Protein AF-A0ABD5LDI1-F1 (afdb_monomer_lite)

Foldseek 3Di:
DDPVVVVVVCLVPDPCVVVVVVVVVVVVVVVVVVVVVVVVVVVVVVVVVVVVVVVVVVVVVVVVVVVVVVVVVVVVVVVVVVVVVVVVVVVVVVVVVVVVVVVVVVVVVVVVVVVVVVVVVVLVVLVVVLVVLLVVLVVVLVVLVVVLVVLVVVLVVLVVLLVVLVVVVVVPPDPDDDDSVVVNVVSVVVNVVSVVVSVVSVVVSVVSVVVNVVSVVVSVD

pLDDT: mean 88.39, std 13.86, range [44.62, 98.38]

Radius of gyration: 74.44 Å; chains: 1; bounding box: 139×37×189 Å

Organism: Providencia stuartii (NCBI:txid588)

Secondary structure (DSSP, 8-state):
--HHHHHHHHHHS-TTHHHHHHHHHHHHHHHHHHHHHHHHHHHHHHHHHHHHHHHHHHHHHHHHHHHHHHHHHHHHHHHHHHHHHHHHHHHHHHHHHHHHHHHHHHHHHHHHHHHHHHHHHHHHHHHHHHHHHHHHHHHHHHHHHHHHHHHHHHHHHHHHHHHHHHHHHHHT-TT--SSHHHHHHHHHHHHHHHHHHHHHHHHHHHHHHHHHHHHHHHTT-

Structure (mmCIF, N/CA/C/O backbone):
data_AF-A0ABD5LDI1-F1
#
_entry.id   AF-A0ABD5LDI1-F1
#
loop_
_atom_site.group_PDB
_atom_site.id
_atom_site.type_symbol
_atom_site.label_atom_id
_atom_site.label_alt_id
_atom_site.label_comp_id
_atom_site.label_asym_id
_atom_site.label_entity_id
_atom_site.label_seq_id
_atom_site.pdbx_PDB_ins_code
_atom_site.Cartn_x
_atom_site.Cartn_y
_atom_site.Cartn_z
_atom_site.occupancy
_atom_site.B_iso_or_equiv
_atom_site.auth_seq_id
_atom_site.auth_comp_id
_atom_site.auth_asym_id
_atom_site.auth_atom_id
_atom_site.pdbx_PDB_model_num
ATOM 1 N N . MET A 1 1 ? 70.208 -17.624 -120.161 1.00 52.50 1 MET A N 1
ATOM 2 C CA . MET A 1 1 ? 70.644 -16.401 -119.460 1.00 52.50 1 MET A CA 1
ATOM 3 C C . MET A 1 1 ? 69.396 -15.770 -118.873 1.00 52.50 1 MET A C 1
ATOM 5 O O . MET A 1 1 ? 68.484 -15.465 -119.636 1.00 52.50 1 MET A O 1
ATOM 9 N N . SER A 1 2 ? 69.274 -15.737 -117.545 1.00 59.91 2 SER A N 1
ATOM 10 C CA . SER A 1 2 ? 68.051 -15.254 -116.882 1.00 59.91 2 SER A CA 1
ATOM 11 C C . SER A 1 2 ? 67.839 -13.760 -117.165 1.00 59.91 2 SER A C 1
ATOM 13 O O . SER A 1 2 ? 68.798 -13.038 -117.438 1.00 59.91 2 SER A O 1
ATOM 15 N N . PHE A 1 3 ? 66.596 -13.270 -117.101 1.00 58.59 3 PHE A N 1
ATOM 16 C CA . PHE A 1 3 ? 66.296 -11.840 -117.287 1.00 58.59 3 PHE A CA 1
ATOM 17 C C . PHE A 1 3 ? 67.152 -10.951 -116.365 1.00 58.59 3 PHE A C 1
ATOM 19 O O . PHE A 1 3 ? 67.592 -9.875 -116.767 1.00 58.59 3 PHE A O 1
ATOM 26 N N . LEU A 1 4 ? 67.479 -11.448 -115.167 1.00 60.66 4 LEU A N 1
ATOM 27 C CA . LEU A 1 4 ? 68.374 -10.789 -114.217 1.00 60.66 4 LEU A CA 1
ATOM 28 C C . LEU A 1 4 ? 69.833 -10.760 -114.694 1.00 60.66 4 LEU A C 1
ATOM 30 O O . LEU A 1 4 ? 70.457 -9.711 -114.602 1.00 60.66 4 LEU A O 1
ATOM 34 N N . GLU A 1 5 ? 70.362 -11.842 -115.272 1.00 59.56 5 GLU A N 1
ATOM 35 C CA . GLU A 1 5 ? 71.725 -11.872 -115.840 1.00 59.56 5 GLU A CA 1
ATOM 36 C C . GLU A 1 5 ? 71.870 -10.982 -117.083 1.00 59.56 5 GLU A C 1
ATOM 38 O O . GLU A 1 5 ? 72.878 -10.296 -117.243 1.00 59.56 5 GLU A O 1
ATOM 43 N N . SER A 1 6 ? 70.854 -10.965 -117.953 1.00 60.56 6 SER A N 1
ATOM 44 C CA . SER A 1 6 ? 70.790 -10.077 -119.124 1.00 60.56 6 SER A CA 1
ATOM 45 C C . SER A 1 6 ? 70.769 -8.605 -118.706 1.00 60.56 6 SER A C 1
ATOM 47 O O . SER A 1 6 ? 71.489 -7.778 -119.264 1.00 60.56 6 SER A O 1
ATOM 49 N N . SER A 1 7 ? 69.961 -8.286 -117.693 1.00 59.94 7 SER A N 1
ATOM 50 C CA . SER A 1 7 ? 69.854 -6.933 -117.145 1.00 59.94 7 SER A CA 1
ATOM 51 C C . SER A 1 7 ? 71.146 -6.507 -116.445 1.00 59.94 7 SER A C 1
ATOM 53 O O . SER A 1 7 ? 71.598 -5.383 -116.639 1.00 59.94 7 SER A O 1
ATOM 55 N N . PHE A 1 8 ? 71.797 -7.414 -115.707 1.00 62.69 8 PHE A N 1
ATOM 56 C CA . PHE A 1 8 ? 73.097 -7.151 -115.083 1.00 62.69 8 PHE A CA 1
ATOM 57 C C . PHE A 1 8 ? 74.175 -6.846 -116.124 1.00 62.69 8 PHE A C 1
ATOM 59 O O . PHE A 1 8 ? 74.892 -5.861 -115.971 1.00 62.69 8 PHE A O 1
ATOM 66 N N . LYS A 1 9 ? 74.239 -7.631 -117.211 1.00 61.56 9 LYS A N 1
ATOM 67 C CA . LYS A 1 9 ? 75.223 -7.441 -118.287 1.00 61.56 9 LYS A CA 1
ATOM 68 C C . LYS A 1 9 ? 75.016 -6.122 -119.046 1.00 61.56 9 LYS A C 1
ATOM 70 O O . LYS A 1 9 ? 75.981 -5.412 -119.316 1.00 61.56 9 LYS A O 1
ATOM 75 N N . TYR A 1 10 ? 73.759 -5.754 -119.317 1.00 61.81 10 TYR A N 1
ATOM 76 C CA . TYR A 1 10 ? 73.392 -4.464 -119.921 1.00 61.81 10 TYR A CA 1
ATOM 77 C C . TYR A 1 10 ? 73.780 -3.265 -119.040 1.00 61.81 10 TYR A C 1
ATOM 79 O O . TYR A 1 10 ? 74.213 -2.231 -119.544 1.00 61.81 10 TYR A O 1
ATOM 87 N N . ILE A 1 11 ? 73.665 -3.404 -117.717 1.00 60.31 11 ILE A N 1
ATOM 88 C CA . ILE A 1 11 ? 74.045 -2.357 -116.761 1.00 60.31 11 ILE A CA 1
ATOM 89 C C . ILE A 1 11 ? 75.573 -2.252 -116.636 1.00 60.31 11 ILE A C 1
ATOM 91 O O . ILE A 1 11 ? 76.085 -1.135 -116.565 1.00 60.31 11 ILE A O 1
ATOM 95 N N . THR A 1 12 ? 76.308 -3.372 -116.668 1.00 59.88 12 THR A N 1
ATOM 96 C CA . THR A 1 12 ? 77.779 -3.378 -116.562 1.00 59.88 12 THR A CA 1
ATOM 97 C C . THR A 1 12 ? 78.506 -2.866 -117.806 1.00 59.88 12 THR A C 1
ATOM 99 O O . THR A 1 12 ? 79.522 -2.191 -117.660 1.00 59.88 12 THR A O 1
ATOM 102 N N . ASP A 1 13 ? 77.975 -3.121 -119.007 1.00 60.81 13 ASP A N 1
ATOM 103 C CA . ASP A 1 13 ? 78.559 -2.649 -120.279 1.00 60.81 13 ASP A CA 1
ATOM 104 C C . ASP A 1 13 ? 78.081 -1.233 -120.673 1.00 60.81 13 ASP A C 1
ATOM 106 O O . ASP A 1 13 ? 78.554 -0.636 -121.645 1.00 60.81 13 ASP A O 1
ATOM 110 N N . SER A 1 14 ? 77.142 -0.658 -119.915 1.00 59.75 14 SER A N 1
ATOM 111 C CA . SER A 1 14 ? 76.621 0.688 -120.150 1.00 59.75 14 SER A CA 1
ATOM 112 C C . SER A 1 14 ? 77.637 1.757 -119.742 1.00 59.75 14 SER A C 1
ATOM 114 O O . SER A 1 14 ? 78.033 1.860 -118.579 1.00 59.75 14 SER A O 1
ATOM 116 N N . LYS A 1 15 ? 77.974 2.666 -120.671 1.00 61.94 15 LYS A N 1
ATOM 117 C CA . LYS A 1 15 ? 78.782 3.877 -120.393 1.00 61.94 15 LYS A CA 1
ATOM 118 C C . LYS A 1 15 ? 78.191 4.770 -119.284 1.00 61.94 15 LYS A C 1
ATOM 120 O O . LYS A 1 15 ? 78.887 5.644 -118.775 1.00 61.94 15 LYS A O 1
ATOM 125 N N . ASN A 1 16 ? 76.940 4.524 -118.884 1.00 61.81 16 ASN A N 1
ATOM 126 C CA . ASN A 1 16 ? 76.202 5.279 -117.876 1.00 61.81 16 ASN A CA 1
ATOM 127 C C . ASN A 1 16 ? 76.034 4.525 -116.541 1.00 61.81 16 ASN A C 1
ATOM 129 O O . ASN A 1 16 ? 75.216 4.942 -115.721 1.00 61.81 16 ASN A O 1
ATOM 133 N N . ILE A 1 17 ? 76.800 3.454 -116.279 1.00 67.88 17 ILE A N 1
ATOM 134 C CA . ILE A 1 17 ? 76.699 2.652 -115.041 1.00 67.88 17 ILE A CA 1
ATOM 135 C C . ILE A 1 17 ? 76.763 3.499 -113.758 1.00 67.88 17 ILE A C 1
ATOM 137 O O . ILE A 1 17 ? 75.997 3.275 -112.824 1.00 67.88 17 ILE A O 1
ATOM 141 N N . LYS A 1 18 ? 77.605 4.544 -113.738 1.00 64.31 18 LYS A N 1
ATOM 142 C CA . LYS A 1 18 ? 77.693 5.495 -112.617 1.00 64.31 18 LYS A CA 1
ATOM 143 C C . LYS A 1 18 ? 76.367 6.219 -112.377 1.00 64.31 18 LYS A C 1
ATOM 145 O O . LYS A 1 18 ? 75.955 6.367 -111.234 1.00 64.31 18 LYS A O 1
ATOM 150 N N . LEU A 1 19 ? 75.693 6.640 -113.447 1.00 65.38 19 LEU A N 1
ATOM 151 C CA . LEU A 1 19 ? 74.413 7.343 -113.379 1.00 65.38 19 LEU A CA 1
ATOM 152 C C . LEU A 1 19 ? 73.303 6.416 -112.859 1.00 65.38 19 LEU A C 1
ATOM 154 O O . LEU A 1 19 ? 72.515 6.819 -112.011 1.00 65.38 19 LEU A O 1
ATOM 158 N N . ILE A 1 20 ? 73.283 5.160 -113.316 1.00 68.62 20 ILE A N 1
ATOM 159 C CA . ILE A 1 20 ? 72.296 4.150 -112.898 1.00 68.62 20 ILE A CA 1
ATOM 160 C C . ILE A 1 20 ? 72.437 3.836 -111.400 1.00 68.62 20 ILE A C 1
ATOM 162 O O . ILE A 1 20 ? 71.439 3.812 -110.682 1.00 68.62 20 ILE A O 1
ATOM 166 N N . VAL A 1 21 ? 73.668 3.658 -110.909 1.00 68.94 21 VAL A N 1
ATOM 167 C CA . VAL A 1 21 ? 73.940 3.416 -109.481 1.00 68.94 21 VAL A CA 1
ATOM 168 C C . VAL A 1 21 ? 73.534 4.619 -108.622 1.00 68.94 21 VAL A C 1
ATOM 170 O O . VAL A 1 21 ? 72.909 4.437 -107.580 1.00 68.94 21 VAL A O 1
ATOM 173 N N . ILE A 1 22 ? 73.821 5.847 -109.068 1.00 68.06 22 ILE A N 1
ATOM 174 C CA . ILE A 1 22 ? 73.415 7.073 -108.362 1.00 68.06 22 ILE A CA 1
ATOM 175 C C . ILE A 1 22 ? 71.886 7.170 -108.259 1.00 68.06 22 ILE A C 1
ATOM 177 O O . ILE A 1 22 ? 71.370 7.455 -107.181 1.00 68.06 22 ILE A O 1
ATOM 181 N N . VAL A 1 23 ? 71.152 6.884 -109.341 1.00 68.88 23 VAL A N 1
ATOM 182 C CA . VAL A 1 23 ? 69.678 6.899 -109.345 1.00 68.88 23 VAL A CA 1
ATOM 183 C C . VAL A 1 23 ? 69.101 5.818 -108.429 1.00 68.88 23 VAL A C 1
ATOM 185 O O . VAL A 1 23 ? 68.171 6.100 -107.677 1.00 68.88 23 VAL A O 1
ATOM 188 N N . ALA A 1 24 ? 69.670 4.608 -108.428 1.00 68.12 24 ALA A N 1
ATOM 189 C CA . ALA A 1 24 ? 69.233 3.535 -107.537 1.00 68.12 24 ALA A CA 1
ATOM 190 C C . ALA A 1 24 ? 69.442 3.904 -106.057 1.00 68.12 24 ALA A C 1
ATOM 192 O O . ALA A 1 24 ? 68.516 3.776 -105.258 1.00 68.12 24 ALA A O 1
ATOM 193 N N . ILE A 1 25 ? 70.611 4.449 -105.699 1.00 66.44 25 ILE A N 1
ATOM 194 C CA . ILE A 1 25 ? 70.895 4.927 -104.336 1.00 66.44 25 ILE A CA 1
ATOM 195 C C . ILE A 1 25 ? 69.930 6.053 -103.947 1.00 66.44 25 ILE A C 1
ATOM 197 O O . ILE A 1 25 ? 69.333 5.987 -102.876 1.00 66.44 25 ILE A O 1
ATOM 201 N N . LEU A 1 26 ? 69.717 7.045 -104.819 1.00 65.81 26 LEU A N 1
ATOM 202 C CA . LEU A 1 26 ? 68.765 8.137 -104.580 1.00 65.81 26 LEU A CA 1
ATOM 203 C C . LEU A 1 26 ? 67.330 7.623 -104.392 1.00 65.81 26 LEU A C 1
ATOM 205 O O . LEU A 1 26 ? 66.631 8.103 -103.503 1.00 65.81 26 LEU A O 1
ATOM 209 N N . SER A 1 27 ? 66.902 6.622 -105.170 1.00 64.19 27 SER A N 1
ATOM 210 C CA . SER A 1 27 ? 65.573 6.014 -105.021 1.00 64.19 27 SER A CA 1
ATOM 211 C C . SER A 1 27 ? 65.423 5.224 -103.717 1.00 64.19 27 SER A C 1
ATOM 213 O O . SER A 1 27 ? 64.410 5.370 -103.037 1.00 64.19 27 SER A O 1
ATOM 215 N N . CYS A 1 28 ? 66.443 4.458 -103.314 1.00 62.34 28 CYS A N 1
ATOM 216 C CA . CYS A 1 28 ? 66.432 3.703 -102.062 1.00 62.34 28 CYS A CA 1
ATOM 217 C C . CYS A 1 28 ? 66.423 4.644 -100.852 1.00 62.34 28 CYS A C 1
ATOM 219 O O . CYS A 1 28 ? 65.602 4.479 -99.952 1.00 62.34 28 CYS A O 1
ATOM 221 N N . VAL A 1 29 ? 67.275 5.673 -100.863 1.00 66.19 29 VAL A N 1
ATOM 222 C CA . VAL A 1 29 ? 67.333 6.695 -99.809 1.00 66.19 29 VAL A CA 1
ATOM 223 C C . VAL A 1 29 ? 66.011 7.466 -99.733 1.00 66.19 29 VAL A C 1
ATOM 225 O O . VAL A 1 29 ? 65.461 7.620 -98.646 1.00 66.19 29 VAL A O 1
ATOM 228 N N . GLY A 1 30 ? 65.440 7.869 -100.874 1.00 63.94 30 GLY A N 1
ATOM 229 C CA . GLY A 1 30 ? 64.131 8.526 -100.928 1.00 63.94 30 GLY A CA 1
ATOM 230 C C . GLY A 1 30 ? 62.992 7.657 -100.382 1.00 63.94 30 GLY A C 1
ATOM 231 O O . GLY A 1 30 ? 62.157 8.145 -99.625 1.00 63.94 30 GLY A O 1
ATOM 232 N N . SER A 1 31 ? 62.985 6.357 -100.699 1.00 66.12 31 SER A N 1
ATOM 233 C CA . SER A 1 31 ? 61.986 5.418 -100.167 1.00 66.12 31 SER A CA 1
ATOM 234 C C . SER A 1 31 ? 62.139 5.160 -98.664 1.00 66.12 31 SER A C 1
ATOM 236 O O . SER A 1 31 ? 61.135 5.061 -97.964 1.00 66.12 31 SER A O 1
ATOM 238 N N . TYR A 1 32 ? 63.372 5.125 -98.147 1.00 66.50 32 TYR A N 1
ATOM 239 C CA . TYR A 1 32 ? 63.652 4.963 -96.719 1.00 66.50 32 TYR A CA 1
ATOM 240 C C . TYR A 1 32 ? 63.133 6.158 -95.909 1.00 66.50 32 TYR A C 1
ATOM 242 O O . TYR A 1 32 ? 62.406 5.972 -94.937 1.00 66.50 32 TYR A O 1
ATOM 250 N N . PHE A 1 33 ? 63.405 7.387 -96.366 1.00 69.50 33 PHE A N 1
ATOM 251 C CA . PHE A 1 33 ? 62.870 8.597 -95.733 1.00 69.50 33 PHE A CA 1
ATOM 252 C C . PHE A 1 33 ? 61.337 8.648 -95.753 1.00 69.50 33 PHE A C 1
ATOM 254 O O . PHE A 1 33 ? 60.729 9.028 -94.755 1.00 69.50 33 PHE A O 1
ATOM 261 N N . ALA A 1 34 ? 60.705 8.226 -96.853 1.00 71.19 34 ALA A N 1
ATOM 262 C CA . ALA A 1 34 ? 59.247 8.186 -96.951 1.00 71.19 34 ALA A CA 1
ATOM 263 C C . ALA A 1 34 ? 58.613 7.158 -95.992 1.00 71.19 34 ALA A C 1
ATOM 265 O O . ALA A 1 34 ? 57.569 7.433 -95.399 1.00 71.19 34 ALA A O 1
ATOM 266 N N . ILE A 1 35 ? 59.241 5.988 -95.817 1.00 76.88 35 ILE A N 1
ATOM 267 C CA . ILE A 1 35 ? 58.775 4.949 -94.884 1.00 76.88 35 ILE A CA 1
ATOM 268 C C . ILE A 1 35 ? 58.959 5.403 -93.429 1.00 76.88 35 ILE A C 1
ATOM 270 O O . ILE A 1 35 ? 58.024 5.277 -92.638 1.00 76.88 35 ILE A O 1
ATOM 274 N N . ASP A 1 36 ? 60.109 5.984 -93.079 1.00 77.50 36 ASP A N 1
ATOM 275 C CA . ASP A 1 36 ? 60.362 6.513 -91.732 1.00 77.50 36 ASP A CA 1
ATOM 276 C C . ASP A 1 36 ? 59.389 7.645 -91.374 1.00 77.50 36 ASP A C 1
ATOM 278 O O . ASP A 1 36 ? 58.841 7.663 -90.270 1.00 77.50 36 ASP A O 1
ATOM 282 N N . GLU A 1 37 ? 59.101 8.558 -92.307 1.00 82.25 37 GLU A N 1
ATOM 283 C CA . GLU A 1 37 ? 58.125 9.630 -92.090 1.00 82.25 37 GLU A CA 1
ATOM 284 C C . GLU A 1 37 ? 56.711 9.077 -91.840 1.00 82.25 37 GLU A C 1
ATOM 286 O O . GLU A 1 37 ? 55.992 9.576 -90.968 1.00 82.25 37 GLU A O 1
ATOM 291 N N . LEU A 1 38 ? 56.315 8.023 -92.559 1.00 83.75 38 LEU A N 1
ATOM 292 C CA . LEU A 1 38 ? 55.015 7.373 -92.384 1.00 83.75 38 LEU A CA 1
ATOM 293 C C . LEU A 1 38 ? 54.917 6.664 -91.023 1.00 83.75 38 LEU A C 1
ATOM 295 O O . LEU A 1 38 ? 53.928 6.847 -90.312 1.00 83.75 38 LEU A O 1
ATOM 299 N N . ILE A 1 39 ? 55.967 5.944 -90.613 1.00 85.94 39 ILE A N 1
ATOM 300 C CA . ILE A 1 39 ? 56.046 5.286 -89.298 1.00 85.94 39 ILE A CA 1
ATOM 301 C C . ILE A 1 39 ? 56.031 6.319 -88.162 1.00 85.94 39 ILE A C 1
ATOM 303 O O . ILE A 1 39 ? 55.376 6.108 -87.138 1.00 85.94 39 ILE A O 1
ATOM 307 N N . ILE A 1 40 ? 56.741 7.441 -88.314 1.00 86.75 40 ILE A N 1
ATOM 308 C CA . ILE A 1 40 ? 56.745 8.524 -87.321 1.00 86.75 40 ILE A CA 1
ATOM 309 C C . ILE A 1 40 ? 55.344 9.132 -87.198 1.00 86.75 40 ILE A C 1
ATOM 311 O O . ILE A 1 40 ? 54.860 9.283 -86.076 1.00 86.75 40 ILE A O 1
ATOM 315 N N . LYS A 1 41 ? 54.663 9.425 -88.314 1.00 89.31 41 LYS A N 1
ATOM 316 C CA . LYS A 1 41 ? 53.285 9.951 -88.300 1.00 89.31 41 LYS A CA 1
ATOM 317 C C . LYS A 1 41 ? 52.309 8.994 -87.623 1.00 89.31 41 LYS A C 1
ATOM 319 O O . LYS A 1 41 ? 51.525 9.435 -86.786 1.00 89.31 41 LYS A O 1
ATOM 324 N N . GLU A 1 42 ? 52.386 7.699 -87.923 1.00 90.62 42 GLU A N 1
ATOM 325 C CA . GLU A 1 42 ? 51.541 6.686 -87.282 1.00 90.62 42 GLU A CA 1
ATOM 326 C C . GLU A 1 42 ? 51.779 6.631 -85.765 1.00 90.62 42 GLU A C 1
ATOM 328 O O . GLU A 1 42 ? 50.833 6.665 -84.976 1.00 90.62 42 GLU A O 1
ATOM 333 N N . LYS A 1 43 ? 53.047 6.619 -85.331 1.00 91.00 43 LYS A N 1
ATOM 334 C CA . LYS A 1 43 ? 53.394 6.624 -83.902 1.00 91.00 43 LYS A CA 1
ATOM 335 C C . LYS A 1 43 ? 52.922 7.890 -83.193 1.00 91.00 43 LYS A C 1
ATOM 337 O O . LYS A 1 43 ? 52.417 7.789 -82.079 1.00 91.00 43 LYS A O 1
ATOM 342 N N . VAL A 1 44 ? 53.062 9.059 -83.820 1.00 93.56 44 VAL A N 1
ATOM 343 C CA . VAL A 1 44 ? 52.567 10.334 -83.275 1.00 93.56 44 VAL A CA 1
ATOM 344 C C . VAL A 1 44 ? 51.044 10.303 -83.138 1.00 93.56 44 VAL A C 1
ATOM 346 O O . VAL A 1 44 ? 50.544 10.600 -82.056 1.00 93.56 44 VAL A O 1
ATOM 349 N N . SER A 1 45 ? 50.324 9.855 -84.172 1.00 92.44 45 SER A N 1
ATOM 350 C CA . SER A 1 45 ? 48.861 9.702 -84.130 1.00 92.44 45 SER A CA 1
ATOM 351 C C . SER A 1 45 ? 48.427 8.780 -82.990 1.00 92.44 45 SER A C 1
ATOM 353 O O . SER A 1 45 ? 47.519 9.101 -82.228 1.00 92.44 45 SER A O 1
ATOM 355 N N . ARG A 1 46 ? 49.118 7.649 -82.812 1.00 93.62 46 ARG A N 1
ATOM 356 C CA . ARG A 1 46 ? 48.814 6.696 -81.739 1.00 93.62 46 ARG A CA 1
ATOM 357 C C . ARG A 1 46 ? 49.118 7.250 -80.347 1.00 93.62 46 ARG A C 1
ATOM 359 O O . ARG A 1 46 ? 48.392 6.956 -79.402 1.00 93.62 46 ARG A O 1
ATOM 366 N N . ILE A 1 47 ? 50.181 8.042 -80.197 1.00 94.56 47 ILE A N 1
ATOM 367 C CA . ILE A 1 47 ? 50.480 8.747 -78.942 1.00 94.56 47 ILE A CA 1
ATOM 368 C C . ILE A 1 47 ? 49.370 9.751 -78.623 1.00 94.56 47 ILE A C 1
ATOM 370 O O . ILE A 1 47 ? 48.958 9.849 -77.468 1.00 94.56 47 ILE A O 1
ATOM 374 N N . GLU A 1 48 ? 48.874 10.475 -79.624 1.00 94.06 48 GLU A N 1
ATOM 375 C CA . GLU A 1 48 ? 47.795 11.447 -79.452 1.00 94.06 48 GLU A CA 1
ATOM 376 C C . GLU A 1 48 ? 46.481 10.775 -79.029 1.00 94.06 48 GLU A C 1
ATOM 378 O O . GLU A 1 48 ? 45.860 11.209 -78.054 1.00 94.06 48 GLU A O 1
ATOM 383 N N . GLU A 1 49 ? 46.110 9.665 -79.675 1.00 94.75 49 GLU A N 1
ATOM 384 C CA . GLU A 1 49 ? 44.960 8.840 -79.281 1.00 94.75 49 GLU A CA 1
ATOM 385 C C . GLU A 1 49 ? 45.098 8.312 -77.848 1.00 94.75 49 GLU A C 1
ATOM 387 O O . GLU A 1 49 ? 44.209 8.525 -77.024 1.00 94.75 49 GLU A O 1
ATOM 392 N N . LEU A 1 50 ? 46.244 7.715 -77.497 1.00 95.19 50 LEU A N 1
ATOM 393 C CA . LEU A 1 50 ? 46.496 7.225 -76.137 1.00 95.19 50 LEU A CA 1
ATOM 394 C C . LEU A 1 50 ? 46.449 8.347 -75.093 1.00 95.19 50 LEU A C 1
ATOM 396 O O . LEU A 1 50 ? 45.997 8.135 -73.967 1.00 95.19 50 LEU A O 1
ATOM 400 N N . ASN A 1 51 ? 46.911 9.549 -75.441 1.00 95.88 51 ASN A N 1
ATOM 401 C CA . ASN A 1 51 ? 46.854 10.697 -74.543 1.00 95.88 51 ASN A CA 1
ATOM 402 C C . ASN A 1 51 ? 45.409 11.184 -74.354 1.00 95.88 51 ASN A C 1
ATOM 404 O O . ASN A 1 51 ? 45.013 11.541 -73.242 1.00 95.88 51 ASN A O 1
ATOM 408 N N . LYS A 1 52 ? 44.598 11.148 -75.417 1.00 95.88 52 LYS A N 1
ATOM 409 C CA . LYS A 1 52 ? 43.163 11.438 -75.350 1.00 95.88 52 LYS A CA 1
ATOM 410 C C . LYS A 1 52 ? 42.434 10.427 -74.463 1.00 95.88 52 LYS A C 1
ATOM 412 O O . LYS A 1 52 ? 41.693 10.849 -73.575 1.00 95.88 52 LYS A O 1
ATOM 417 N N . ASP A 1 53 ? 42.703 9.135 -74.631 1.00 96.19 53 ASP A N 1
ATOM 418 C CA . ASP A 1 53 ? 42.118 8.068 -73.811 1.00 96.19 53 ASP A CA 1
ATOM 419 C C . ASP A 1 53 ? 42.537 8.185 -72.345 1.00 96.19 53 ASP A C 1
ATOM 421 O O . ASP A 1 53 ? 41.698 8.115 -71.445 1.00 96.19 53 ASP A O 1
ATOM 425 N N . LYS A 1 54 ? 43.823 8.455 -72.086 1.00 96.25 54 LYS A N 1
ATOM 426 C CA . LYS A 1 54 ? 44.336 8.711 -70.735 1.00 96.25 54 LYS A CA 1
ATOM 427 C C . LYS A 1 54 ? 43.602 9.875 -70.072 1.00 96.25 54 LYS A C 1
ATOM 429 O O . LYS A 1 54 ? 43.195 9.762 -68.916 1.00 96.25 54 LYS A O 1
ATOM 434 N N . ASN A 1 55 ? 43.429 10.987 -70.784 1.00 96.31 55 ASN A N 1
ATOM 435 C CA . ASN A 1 55 ? 42.734 12.161 -70.259 1.00 96.31 55 ASN A CA 1
ATOM 436 C C . ASN A 1 55 ? 41.244 11.881 -70.030 1.00 96.31 55 ASN A C 1
ATOM 438 O O . ASN A 1 55 ? 40.688 12.308 -69.017 1.00 96.31 55 ASN A O 1
ATOM 442 N N . HIS A 1 56 ? 40.608 11.129 -70.931 1.00 95.94 56 HIS A N 1
ATOM 443 C CA . HIS A 1 56 ? 39.222 10.707 -70.774 1.00 95.94 56 HIS A CA 1
ATOM 444 C C . HIS A 1 56 ? 39.039 9.831 -69.529 1.00 95.94 56 HIS A C 1
ATOM 446 O O . HIS A 1 56 ? 38.190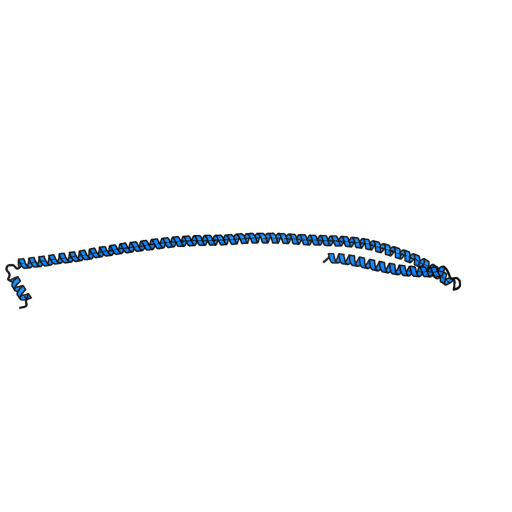 10.130 -68.689 1.00 95.94 56 HIS A O 1
ATOM 452 N N . LEU A 1 57 ? 39.887 8.813 -69.356 1.00 96.69 57 LEU A N 1
ATOM 453 C CA . LEU A 1 57 ? 39.838 7.914 -68.206 1.00 96.69 57 LEU A CA 1
ATOM 454 C C . LEU A 1 57 ? 40.135 8.651 -66.894 1.00 96.69 57 LEU A C 1
ATOM 456 O O . LEU A 1 57 ? 39.445 8.440 -65.901 1.00 96.69 57 LEU A O 1
ATOM 460 N N . ALA A 1 58 ? 41.107 9.568 -66.888 1.00 96.31 58 ALA A N 1
ATOM 461 C CA . ALA A 1 58 ? 41.390 10.411 -65.727 1.00 96.31 58 ALA A CA 1
ATOM 462 C C . ALA A 1 58 ? 40.184 11.289 -65.348 1.00 96.31 58 ALA A C 1
ATOM 464 O O . ALA A 1 58 ? 39.867 11.436 -64.166 1.00 96.31 58 ALA A O 1
ATOM 465 N N . SER A 1 59 ? 39.474 11.831 -66.342 1.00 96.75 59 SER A N 1
ATOM 466 C CA . SER A 1 59 ? 38.244 12.594 -66.115 1.00 96.75 59 SER A CA 1
ATOM 467 C C . SER A 1 59 ? 37.118 11.722 -65.558 1.00 96.75 59 SER A C 1
ATOM 469 O O . SER A 1 59 ? 36.424 12.153 -64.640 1.00 96.75 59 SER A O 1
ATOM 471 N N . GLN A 1 60 ? 36.937 10.505 -66.078 1.00 97.31 60 GLN A N 1
ATOM 472 C CA . GLN A 1 60 ? 35.937 9.559 -65.572 1.00 97.31 60 GLN A CA 1
ATOM 473 C C . GLN A 1 60 ? 36.240 9.125 -64.136 1.00 97.31 60 GLN A C 1
ATOM 475 O O . GLN A 1 60 ? 35.340 9.108 -63.301 1.00 97.31 60 GLN A O 1
ATOM 480 N N . LEU A 1 61 ? 37.506 8.830 -63.824 1.00 97.12 61 LEU A N 1
ATOM 481 C CA . LEU A 1 61 ? 37.933 8.500 -62.464 1.00 97.12 61 LEU A CA 1
ATOM 482 C C . LEU A 1 61 ? 37.637 9.644 -61.497 1.00 97.12 61 LEU A C 1
ATOM 484 O O . LEU A 1 61 ? 37.079 9.405 -60.429 1.00 97.12 61 LEU A O 1
ATOM 488 N N . LYS A 1 62 ? 37.942 10.884 -61.891 1.00 97.12 62 LYS A N 1
ATOM 489 C CA . LYS A 1 62 ? 37.640 12.066 -61.081 1.00 97.12 62 LYS A CA 1
ATOM 490 C C . LYS A 1 62 ? 36.134 12.252 -60.869 1.00 97.12 62 LYS A C 1
ATOM 492 O O . LYS A 1 62 ? 35.718 12.579 -59.76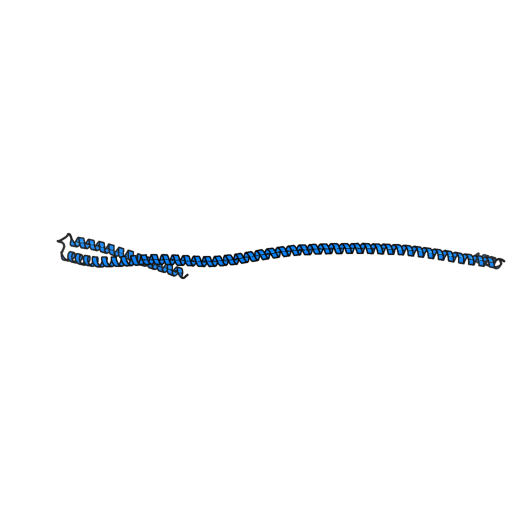2 1.00 97.12 62 LYS A O 1
ATOM 497 N N . ASP A 1 63 ? 35.315 12.039 -61.899 1.00 97.00 63 ASP A N 1
ATOM 498 C CA . ASP A 1 63 ? 33.853 12.118 -61.770 1.00 97.00 63 ASP A CA 1
ATOM 499 C C . ASP A 1 63 ? 33.312 11.056 -60.802 1.00 97.00 63 ASP A C 1
ATOM 501 O O . ASP A 1 63 ? 32.553 11.376 -59.887 1.00 97.00 63 ASP A O 1
ATOM 505 N N . ILE A 1 64 ? 33.768 9.807 -60.939 1.00 96.56 64 ILE A N 1
ATOM 506 C CA . ILE A 1 64 ? 33.377 8.705 -60.053 1.00 96.56 64 ILE A CA 1
ATOM 507 C C . ILE A 1 64 ? 33.812 8.982 -58.609 1.00 96.56 64 ILE A C 1
ATOM 509 O O . ILE A 1 64 ? 33.006 8.801 -57.699 1.00 96.56 64 ILE A O 1
ATOM 513 N N . GLN A 1 65 ? 35.041 9.460 -58.391 1.00 97.31 65 GLN A N 1
ATOM 514 C CA . GLN A 1 65 ? 35.538 9.833 -57.062 1.00 97.31 65 GLN A CA 1
ATOM 515 C C . GLN A 1 65 ? 34.667 10.917 -56.420 1.00 97.31 65 GLN A C 1
ATOM 517 O O . GLN A 1 65 ? 34.184 10.725 -55.308 1.00 97.31 65 GLN A O 1
ATOM 522 N N . ASN A 1 66 ? 34.375 11.997 -57.149 1.00 97.12 66 ASN A N 1
ATOM 523 C CA . ASN A 1 66 ? 33.524 13.080 -56.649 1.00 97.12 66 ASN A CA 1
ATOM 524 C C . ASN A 1 66 ? 32.097 12.605 -56.335 1.00 97.12 66 ASN A C 1
ATOM 526 O O . ASN A 1 66 ? 31.467 13.083 -55.392 1.00 97.12 66 ASN A O 1
ATOM 530 N N . ARG A 1 67 ? 31.544 11.698 -57.151 1.00 96.81 67 ARG A N 1
ATOM 531 C CA . ARG A 1 67 ? 30.211 11.124 -56.915 1.00 96.81 67 ARG A CA 1
ATOM 532 C C . ARG A 1 67 ? 30.196 10.239 -55.675 1.00 96.81 67 ARG A C 1
ATOM 534 O O . ARG A 1 67 ? 29.232 10.306 -54.919 1.00 96.81 67 ARG A O 1
ATOM 541 N N . LEU A 1 68 ? 31.247 9.447 -55.470 1.00 97.19 68 LEU A N 1
ATOM 542 C CA . LEU A 1 68 ? 31.380 8.586 -54.301 1.00 97.19 68 LEU A CA 1
ATOM 543 C C . LEU A 1 68 ? 31.542 9.408 -53.019 1.00 97.19 68 LEU A C 1
ATOM 545 O O . LEU A 1 68 ? 30.842 9.139 -52.053 1.00 97.19 68 LEU A O 1
ATOM 549 N N . GLU A 1 69 ? 32.389 10.438 -53.032 1.00 97.19 69 GLU A N 1
ATOM 550 C CA . GLU A 1 69 ? 32.591 11.345 -51.894 1.00 97.19 69 GLU A CA 1
ATOM 551 C C . GLU A 1 69 ? 31.278 12.033 -51.494 1.00 97.19 69 GLU A C 1
ATOM 553 O O . GLU A 1 69 ? 30.843 11.923 -50.353 1.00 97.19 69 GLU A O 1
ATOM 558 N N . LYS A 1 70 ? 30.542 12.594 -52.464 1.00 96.94 70 LYS A N 1
ATOM 559 C CA . LYS A 1 70 ? 29.211 13.175 -52.210 1.00 96.94 70 LYS A CA 1
ATOM 560 C C . LYS A 1 70 ? 28.204 12.168 -51.655 1.00 96.94 70 LYS A C 1
ATOM 562 O O . LYS A 1 70 ? 27.331 12.545 -50.874 1.00 96.94 70 LYS A O 1
ATOM 567 N N . GLN A 1 71 ? 28.265 10.914 -52.102 1.00 97.12 71 GLN A N 1
ATOM 568 C CA . GLN A 1 71 ? 27.377 9.868 -51.602 1.00 97.12 71 GLN A CA 1
ATOM 569 C C . GLN A 1 71 ? 27.730 9.488 -50.161 1.00 97.12 71 GLN A C 1
ATOM 571 O O . GLN A 1 71 ? 26.815 9.338 -49.357 1.00 97.12 71 GLN A O 1
ATOM 576 N N . ILE A 1 72 ? 29.021 9.383 -49.833 1.00 97.25 72 ILE A N 1
ATOM 577 C CA . ILE A 1 72 ? 29.503 9.134 -48.469 1.00 97.25 72 ILE A CA 1
ATOM 578 C C . ILE A 1 72 ? 29.052 10.269 -47.547 1.00 97.25 72 ILE A C 1
ATOM 580 O O . ILE A 1 72 ? 28.343 10.001 -46.584 1.00 97.25 72 ILE A O 1
ATOM 584 N N . ASP A 1 73 ? 29.321 11.526 -47.902 1.00 97.19 73 ASP A N 1
ATOM 585 C CA . ASP A 1 73 ? 28.931 12.687 -47.089 1.00 97.19 73 ASP A CA 1
ATOM 586 C C . ASP A 1 73 ? 27.412 12.752 -46.855 1.00 97.19 73 ASP A C 1
ATOM 588 O O . ASP A 1 73 ? 26.929 13.070 -45.764 1.00 97.19 73 ASP A O 1
ATOM 592 N N . SER A 1 74 ? 26.628 12.440 -47.893 1.00 96.94 74 SER A N 1
ATOM 593 C CA . SER A 1 74 ? 25.169 12.409 -47.795 1.00 96.94 74 SER A CA 1
ATOM 594 C C . SER A 1 74 ? 24.671 11.283 -46.887 1.00 96.94 74 SER A C 1
ATOM 596 O O . SER A 1 74 ? 23.681 11.473 -46.175 1.00 96.94 74 SER A O 1
ATOM 598 N N . GLU A 1 75 ? 25.294 10.107 -46.945 1.00 96.88 75 GLU A N 1
ATOM 599 C CA . GLU A 1 75 ? 24.937 8.959 -46.111 1.00 96.88 75 GLU A CA 1
ATOM 600 C C . GLU A 1 75 ? 25.351 9.172 -44.658 1.00 96.88 75 GLU A C 1
ATOM 602 O O . GLU A 1 75 ? 24.526 8.963 -43.767 1.00 96.88 75 GLU A O 1
ATOM 607 N N . ASP A 1 76 ? 26.555 9.683 -44.414 1.00 97.69 76 ASP A N 1
ATOM 608 C CA . ASP A 1 76 ? 27.044 10.013 -43.076 1.00 97.69 76 ASP A CA 1
ATOM 609 C C . ASP A 1 76 ? 26.152 11.074 -42.424 1.00 97.69 76 ASP A C 1
ATOM 611 O O . ASP A 1 76 ? 25.642 10.862 -41.322 1.00 97.69 76 ASP A O 1
ATOM 615 N N . SER A 1 77 ? 25.812 12.152 -43.143 1.00 96.94 77 SER A N 1
ATOM 616 C CA . SER A 1 77 ? 24.876 13.165 -42.634 1.00 96.94 77 SER A CA 1
ATOM 617 C C . SER A 1 77 ? 23.487 12.587 -42.328 1.00 96.94 77 SER A C 1
ATOM 619 O O . SER A 1 77 ? 22.828 12.985 -41.360 1.00 96.94 77 SER A O 1
ATOM 621 N N . ARG A 1 78 ? 23.007 11.641 -43.145 1.00 97.75 78 ARG A N 1
ATOM 622 C CA . ARG A 1 78 ? 21.723 10.966 -42.914 1.00 97.75 78 ARG A CA 1
ATOM 623 C C . ARG A 1 78 ? 21.783 10.064 -41.683 1.00 97.75 78 ARG A C 1
ATOM 625 O O . ARG A 1 78 ? 20.852 10.086 -40.875 1.00 97.75 78 ARG A O 1
ATOM 632 N N . LEU A 1 79 ? 22.855 9.291 -41.533 1.00 97.56 79 LEU A N 1
ATOM 633 C CA . LEU A 1 79 ? 23.081 8.414 -40.388 1.00 97.56 79 LEU A CA 1
ATOM 634 C C . LEU A 1 79 ? 23.203 9.218 -39.094 1.00 97.56 79 LEU A C 1
ATOM 636 O O . LEU A 1 79 ? 22.521 8.888 -38.127 1.00 97.56 79 LEU A O 1
ATOM 640 N N . GLU A 1 80 ? 23.967 10.309 -39.086 1.00 97.50 80 GLU A N 1
ATOM 641 C CA . GLU A 1 80 ? 24.094 11.201 -37.929 1.00 97.50 80 GLU A CA 1
ATOM 642 C C . GLU A 1 80 ? 22.739 11.755 -37.477 1.00 97.50 80 GLU A C 1
ATOM 644 O O . GLU A 1 80 ? 22.403 11.684 -36.291 1.00 97.50 80 GLU A O 1
ATOM 649 N N . LYS A 1 81 ? 21.915 12.240 -38.416 1.00 97.56 81 LYS A N 1
ATOM 650 C CA . LYS A 1 81 ? 20.557 12.725 -38.111 1.00 97.56 81 LYS A CA 1
ATOM 651 C C . LYS A 1 81 ? 19.677 11.621 -37.538 1.00 97.56 81 LYS A C 1
ATOM 653 O O . LYS A 1 81 ? 18.977 11.843 -36.552 1.00 97.56 81 LYS A O 1
ATOM 658 N N . ASN A 1 82 ? 19.721 10.427 -38.123 1.00 97.44 82 ASN A N 1
ATOM 659 C CA . ASN A 1 82 ? 18.934 9.294 -37.645 1.00 97.44 82 ASN A CA 1
ATOM 660 C C . ASN A 1 82 ? 19.366 8.861 -36.238 1.00 97.44 82 ASN A C 1
ATOM 662 O O . ASN A 1 82 ? 18.512 8.663 -35.375 1.00 97.44 82 ASN A O 1
ATOM 666 N N . VAL A 1 83 ? 20.672 8.775 -35.978 1.00 97.62 83 VAL A N 1
ATOM 667 C CA . VAL A 1 83 ? 21.219 8.452 -34.652 1.00 97.62 83 VAL A CA 1
ATOM 668 C C . VAL A 1 83 ? 20.817 9.511 -33.627 1.00 97.62 83 VAL A C 1
ATOM 670 O O . VAL A 1 83 ? 20.375 9.160 -32.532 1.00 97.62 83 VAL A O 1
ATOM 673 N N . ALA A 1 84 ? 20.911 10.796 -33.975 1.00 97.19 84 ALA A N 1
ATOM 674 C CA . ALA A 1 84 ? 20.495 11.889 -33.100 1.00 97.19 84 ALA A CA 1
ATOM 675 C C . ALA A 1 84 ? 18.996 11.816 -32.764 1.00 97.19 84 ALA A C 1
ATOM 677 O O . ALA A 1 84 ? 18.630 11.912 -31.592 1.00 97.19 84 ALA A O 1
ATOM 678 N N . ASN A 1 85 ? 18.143 11.570 -33.763 1.00 97.38 85 ASN A N 1
ATOM 679 C CA . ASN A 1 85 ? 16.698 11.427 -33.578 1.00 97.38 85 ASN A CA 1
ATOM 680 C C . ASN A 1 85 ? 16.354 10.236 -32.677 1.00 97.38 85 ASN A C 1
ATOM 682 O O . ASN A 1 85 ? 15.582 10.376 -31.730 1.00 97.38 85 ASN A O 1
ATOM 686 N N . VAL A 1 86 ? 16.960 9.072 -32.927 1.00 97.44 86 VAL A N 1
ATOM 687 C CA . VAL A 1 86 ? 16.752 7.872 -32.105 1.00 97.44 86 VAL A CA 1
ATOM 688 C C . VAL A 1 86 ? 17.201 8.124 -30.665 1.00 97.44 86 VAL A C 1
ATOM 690 O O . VAL A 1 86 ? 16.466 7.819 -29.727 1.00 97.44 86 VAL A O 1
ATOM 693 N N . LYS A 1 87 ? 18.369 8.744 -30.468 1.00 97.75 87 LYS A N 1
ATOM 694 C CA . LYS A 1 87 ? 18.871 9.096 -29.134 1.00 97.75 87 LYS A CA 1
ATOM 695 C C . LYS A 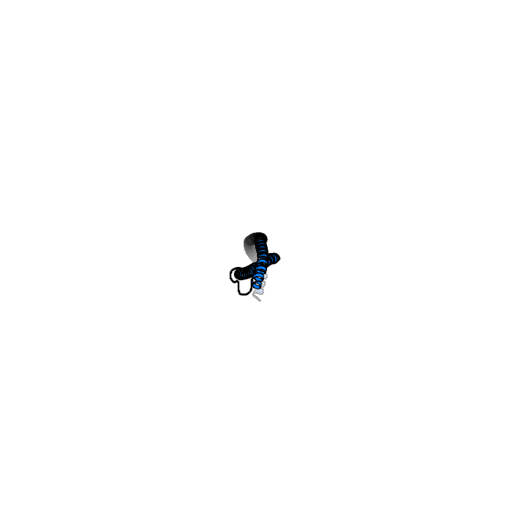1 87 ? 17.939 10.069 -28.406 1.00 97.75 87 LYS A C 1
ATOM 697 O O . LYS A 1 87 ? 17.711 9.897 -27.211 1.00 97.75 87 LYS A O 1
ATOM 702 N N . ALA A 1 88 ? 17.391 11.060 -29.109 1.00 97.56 88 ALA A N 1
ATOM 703 C CA . ALA A 1 88 ? 16.429 12.000 -28.541 1.00 97.56 88 ALA A CA 1
ATOM 704 C C . ALA A 1 88 ? 15.151 11.286 -28.072 1.00 97.56 88 ALA A C 1
ATOM 706 O O . ALA A 1 88 ? 14.752 11.469 -26.924 1.00 97.56 88 ALA A O 1
ATOM 707 N N . LEU A 1 89 ? 14.586 10.403 -28.905 1.00 97.69 89 LEU A N 1
ATOM 708 C CA . LEU A 1 89 ? 13.405 9.606 -28.556 1.00 97.69 89 LEU A CA 1
ATOM 709 C C . LEU A 1 89 ? 13.650 8.719 -27.329 1.00 97.69 89 LEU A C 1
ATOM 711 O O . LEU A 1 89 ? 12.845 8.703 -26.401 1.00 97.69 89 LEU A O 1
ATOM 715 N N . TYR A 1 90 ? 14.780 8.007 -27.283 1.00 97.62 90 TYR A N 1
ATOM 716 C CA . TYR A 1 90 ? 15.118 7.181 -26.120 1.00 97.62 90 TYR A CA 1
ATOM 717 C C . TYR A 1 90 ? 15.287 8.012 -24.848 1.00 97.62 90 TYR A C 1
ATOM 719 O O . TYR A 1 90 ? 14.784 7.624 -23.795 1.00 97.62 90 TYR A O 1
ATOM 727 N N . ASN A 1 91 ? 15.959 9.161 -24.932 1.00 97.88 91 ASN A N 1
ATOM 728 C CA . ASN A 1 91 ? 16.135 10.047 -23.784 1.00 97.88 91 ASN A CA 1
ATOM 729 C C . ASN A 1 91 ? 14.797 10.589 -23.266 1.00 97.88 91 ASN A C 1
ATOM 731 O O . ASN A 1 91 ? 14.607 10.676 -22.052 1.00 97.88 91 ASN A O 1
ATOM 735 N N . GLU A 1 92 ? 13.869 10.929 -24.162 1.00 98.00 92 GLU A N 1
ATOM 736 C CA . GLU A 1 92 ? 12.523 11.375 -23.797 1.00 98.00 92 GLU A CA 1
ATOM 737 C C . GLU A 1 92 ? 11.757 10.270 -23.061 1.00 98.00 92 GLU A C 1
ATOM 739 O O . GLU A 1 92 ? 11.257 10.499 -21.957 1.00 98.00 92 GLU A O 1
ATOM 744 N N . VAL A 1 93 ? 11.753 9.049 -23.606 1.00 98.19 93 VAL A N 1
ATOM 745 C CA . VAL A 1 93 ? 11.103 7.886 -22.980 1.00 98.19 93 VAL A CA 1
ATOM 746 C C . VAL A 1 93 ? 11.700 7.584 -21.605 1.00 98.19 93 VAL A C 1
ATOM 748 O O . VAL A 1 93 ? 10.959 7.386 -20.643 1.00 98.19 93 VAL A O 1
ATOM 751 N N . ILE A 1 94 ? 13.030 7.582 -21.479 1.00 98.12 94 ILE A N 1
ATOM 752 C CA . ILE A 1 94 ? 13.714 7.353 -20.196 1.00 98.12 94 ILE A CA 1
ATOM 753 C C . ILE A 1 94 ? 13.341 8.441 -19.184 1.00 98.12 94 ILE A C 1
ATOM 755 O O . ILE A 1 94 ? 13.069 8.141 -18.022 1.00 98.12 94 ILE A O 1
ATOM 759 N N . THR A 1 95 ? 13.300 9.701 -19.615 1.00 98.19 95 THR A N 1
ATOM 760 C CA . THR A 1 95 ? 12.942 10.827 -18.743 1.00 98.19 95 THR A CA 1
ATOM 761 C C . THR A 1 95 ? 11.496 10.721 -18.263 1.00 98.19 95 THR A C 1
ATOM 763 O O . THR A 1 95 ? 11.238 10.891 -17.069 1.00 98.19 95 THR A O 1
ATOM 766 N N . ASP A 1 96 ? 10.555 10.389 -19.152 1.00 98.25 96 ASP A N 1
ATOM 767 C CA . ASP A 1 96 ? 9.149 10.214 -18.780 1.00 98.25 96 ASP A CA 1
ATOM 768 C C . ASP A 1 96 ? 8.946 9.018 -17.839 1.00 98.25 96 ASP A C 1
ATOM 770 O O . ASP A 1 96 ? 8.245 9.141 -16.831 1.00 98.25 96 ASP A O 1
ATOM 774 N N . LEU A 1 97 ? 9.609 7.887 -18.104 1.00 98.12 97 LEU A N 1
ATOM 775 C CA . LEU A 1 97 ? 9.562 6.714 -17.228 1.00 98.12 97 LEU A CA 1
ATOM 776 C C . LEU A 1 97 ? 10.135 7.013 -15.842 1.00 98.12 97 LEU A C 1
ATOM 778 O O . LEU A 1 97 ? 9.503 6.677 -14.842 1.00 98.12 97 LEU A O 1
ATOM 782 N N . ASN A 1 98 ? 11.279 7.693 -15.762 1.00 98.25 98 ASN A N 1
ATOM 783 C CA . ASN A 1 98 ? 11.866 8.093 -14.484 1.00 98.25 98 ASN A CA 1
ATOM 784 C C . ASN A 1 98 ? 10.942 9.040 -13.710 1.00 98.25 98 ASN A C 1
ATOM 786 O O . ASN A 1 98 ? 10.751 8.874 -12.504 1.00 98.25 98 ASN A O 1
ATOM 790 N N . ARG A 1 99 ? 10.317 10.003 -14.399 1.00 98.25 99 ARG A N 1
ATOM 791 C CA . ARG A 1 99 ? 9.334 10.907 -13.792 1.00 98.25 99 ARG A CA 1
ATOM 792 C C . ARG A 1 99 ? 8.139 10.136 -13.230 1.00 98.25 99 ARG A C 1
ATOM 794 O O . ARG A 1 99 ? 7.786 10.350 -12.072 1.00 98.25 99 ARG A O 1
ATOM 801 N N . LYS A 1 100 ? 7.551 9.223 -14.011 1.00 98.12 100 LYS A N 1
ATOM 802 C CA . LYS A 1 100 ? 6.426 8.377 -13.575 1.00 98.12 100 LYS A CA 1
ATOM 803 C C . LYS A 1 100 ? 6.805 7.475 -12.404 1.00 98.12 100 LYS A C 1
ATOM 805 O O . LYS A 1 100 ? 6.044 7.373 -11.448 1.00 98.12 100 LYS A O 1
ATOM 810 N N . ASN A 1 101 ? 7.987 6.866 -12.441 1.00 98.25 101 ASN A N 1
ATOM 811 C CA . ASN A 1 101 ? 8.469 6.015 -11.358 1.00 98.25 101 ASN A CA 1
ATOM 812 C C . ASN A 1 101 ? 8.627 6.802 -10.047 1.00 98.25 101 ASN A C 1
ATOM 814 O O . ASN A 1 101 ? 8.173 6.354 -8.998 1.00 98.25 101 ASN A O 1
ATOM 818 N N . ASN A 1 102 ? 9.185 8.015 -10.114 1.00 98.19 102 ASN A N 1
ATOM 819 C CA . ASN A 1 102 ? 9.304 8.891 -8.948 1.00 98.19 102 ASN A CA 1
ATOM 820 C C . ASN A 1 102 ? 7.934 9.305 -8.388 1.00 98.19 102 ASN A C 1
ATOM 822 O O . ASN A 1 102 ? 7.755 9.314 -7.172 1.00 98.19 102 ASN A O 1
ATOM 826 N N . GLN A 1 103 ? 6.960 9.607 -9.255 1.00 98.19 103 GLN A N 1
ATOM 827 C CA . GLN A 1 103 ? 5.586 9.916 -8.837 1.00 98.19 103 GLN A CA 1
ATOM 828 C C . GLN A 1 103 ? 4.934 8.730 -8.115 1.00 98.19 103 GLN A C 1
ATOM 830 O O . GLN A 1 103 ? 4.407 8.899 -7.018 1.00 98.19 103 GLN A O 1
ATOM 835 N N . LEU A 1 104 ? 5.037 7.523 -8.680 1.00 98.38 104 LEU A N 1
ATOM 836 C CA . LEU A 1 104 ? 4.497 6.305 -8.068 1.00 98.38 104 LEU A CA 1
ATOM 837 C C . LEU A 1 104 ? 5.170 5.982 -6.730 1.00 98.38 104 LEU A C 1
ATOM 839 O O . LEU A 1 104 ? 4.503 5.557 -5.789 1.00 98.38 104 LEU A O 1
ATOM 843 N N . MET A 1 105 ? 6.481 6.205 -6.610 1.00 98.06 105 MET A N 1
ATOM 844 C CA . MET A 1 105 ? 7.185 6.037 -5.338 1.00 98.06 105 MET A CA 1
ATOM 845 C C . MET A 1 105 ? 6.661 6.992 -4.260 1.00 98.06 105 MET A C 1
ATOM 847 O O . MET A 1 105 ? 6.387 6.544 -3.148 1.00 98.06 105 MET A O 1
ATOM 851 N N . GLN A 1 106 ? 6.476 8.272 -4.597 1.00 98.06 106 GLN A N 1
ATOM 852 C CA . GLN A 1 106 ? 5.926 9.274 -3.678 1.00 98.06 106 GLN A CA 1
ATOM 853 C C . GLN A 1 106 ? 4.485 8.950 -3.263 1.00 98.06 106 GLN A C 1
ATOM 855 O O . GLN A 1 106 ? 4.134 9.075 -2.087 1.00 98.06 106 GLN A O 1
ATOM 860 N N . GLU A 1 107 ? 3.654 8.504 -4.206 1.00 98.31 107 GLU A N 1
ATOM 861 C CA . GLU A 1 107 ? 2.283 8.074 -3.927 1.00 98.31 107 GLU A CA 1
ATOM 862 C C . GLU A 1 107 ? 2.264 6.851 -3.002 1.00 98.31 107 GLU A C 1
ATOM 864 O O . GLU A 1 107 ? 1.547 6.841 -2.002 1.00 98.31 107 GLU A O 1
ATOM 869 N N . ARG A 1 108 ? 3.125 5.859 -3.256 1.00 98.12 108 ARG A N 1
ATOM 870 C CA . ARG A 1 108 ? 3.273 4.677 -2.397 1.00 98.12 108 ARG A CA 1
ATOM 871 C C . ARG A 1 108 ? 3.689 5.055 -0.977 1.00 98.12 108 ARG A C 1
ATOM 873 O O . ARG A 1 108 ? 3.111 4.530 -0.024 1.00 98.12 108 ARG A O 1
ATOM 880 N N . ASP A 1 109 ? 4.665 5.948 -0.815 1.00 97.94 109 ASP A N 1
ATOM 881 C CA . ASP A 1 109 ? 5.086 6.436 0.507 1.00 97.94 109 ASP A CA 1
ATOM 882 C C . ASP A 1 109 ? 3.946 7.178 1.224 1.00 97.94 109 ASP A C 1
ATOM 884 O O . ASP A 1 109 ? 3.683 6.930 2.405 1.00 97.94 109 ASP A O 1
ATOM 888 N N . THR A 1 110 ? 3.204 8.016 0.495 1.00 98.25 110 THR A N 1
ATOM 889 C CA . THR A 1 110 ? 2.040 8.745 1.023 1.00 98.25 110 THR A CA 1
ATOM 890 C C . THR A 1 110 ? 0.950 7.791 1.507 1.00 98.25 110 THR A C 1
ATOM 892 O O . THR A 1 110 ? 0.495 7.903 2.646 1.00 98.25 110 THR A O 1
ATOM 895 N N . LEU A 1 111 ? 0.566 6.817 0.680 1.00 98.12 111 LEU A N 1
ATOM 896 C CA . LEU A 1 111 ? -0.459 5.828 1.020 1.00 98.12 111 LEU A CA 1
ATOM 897 C C . LEU A 1 111 ? -0.033 4.944 2.196 1.00 98.12 111 LEU A C 1
ATOM 899 O O . LEU A 1 111 ? -0.846 4.644 3.066 1.00 98.12 111 LEU A O 1
ATOM 903 N N . THR A 1 112 ? 1.248 4.571 2.268 1.00 97.88 112 THR A N 1
ATOM 904 C CA . THR A 1 112 ? 1.793 3.799 3.397 1.00 97.88 112 THR A CA 1
ATOM 905 C C . THR A 1 112 ? 1.670 4.583 4.706 1.00 97.88 112 THR A C 1
ATOM 907 O O . THR A 1 112 ? 1.233 4.036 5.720 1.00 97.88 112 THR A O 1
ATOM 910 N N . SER A 1 113 ? 1.999 5.877 4.678 1.00 97.19 113 SER A N 1
ATOM 911 C CA . SER A 1 113 ? 1.866 6.769 5.834 1.00 97.19 113 SER A CA 1
ATOM 912 C C . SER A 1 113 ? 0.403 6.939 6.264 1.00 97.19 113 SER A C 1
ATOM 914 O O . SER A 1 113 ? 0.071 6.772 7.439 1.00 97.19 113 SER A O 1
ATOM 916 N N . GLN A 1 114 ? -0.498 7.179 5.306 1.00 97.19 114 GLN A N 1
ATOM 917 C CA . GLN A 1 114 ? -1.936 7.297 5.569 1.00 97.19 114 GLN A CA 1
ATOM 918 C C . GLN A 1 114 ? -2.525 6.010 6.152 1.00 97.19 114 GLN A C 1
ATOM 920 O O . GLN A 1 114 ? -3.328 6.068 7.081 1.00 97.19 114 GLN A O 1
ATOM 925 N N . LEU A 1 115 ? -2.108 4.842 5.657 1.00 97.19 115 LEU A N 1
ATOM 926 C CA . LEU A 1 115 ? -2.558 3.556 6.184 1.00 97.19 115 LEU A CA 1
ATOM 927 C C . LEU A 1 115 ? -2.131 3.368 7.645 1.00 97.19 115 LEU A C 1
ATOM 929 O O . LEU A 1 115 ? -2.953 2.982 8.475 1.00 97.19 115 LEU A O 1
ATOM 933 N N . ALA A 1 116 ? -0.877 3.691 7.974 1.00 95.81 116 ALA A N 1
ATOM 934 C CA . ALA A 1 116 ? -0.381 3.630 9.347 1.00 95.81 116 ALA A CA 1
ATOM 935 C C . ALA A 1 116 ? -1.148 4.590 10.275 1.00 95.81 116 ALA A C 1
ATOM 937 O O . ALA A 1 116 ? -1.555 4.206 11.375 1.00 95.81 116 ALA A O 1
ATOM 938 N N . GLN A 1 117 ? -1.413 5.817 9.815 1.00 96.19 117 GLN A N 1
ATOM 939 C CA . GLN A 1 117 ? -2.183 6.806 10.569 1.00 96.19 117 GLN A CA 1
ATOM 940 C C . GLN A 1 117 ? -3.639 6.369 10.786 1.00 96.19 117 GLN A C 1
ATOM 942 O O . GLN A 1 117 ? -4.171 6.520 11.890 1.00 96.19 117 GLN A O 1
ATOM 947 N N . ASN A 1 118 ? -4.275 5.795 9.764 1.00 96.06 118 ASN A N 1
ATOM 948 C CA . ASN A 1 118 ? -5.646 5.300 9.848 1.00 96.06 118 ASN A CA 1
ATOM 949 C C . ASN A 1 118 ? -5.750 4.093 10.781 1.00 96.06 118 ASN A C 1
ATOM 951 O O . ASN A 1 118 ? -6.667 4.042 11.600 1.00 96.06 118 ASN A O 1
ATOM 955 N N . ALA A 1 119 ? -4.798 3.156 10.717 1.00 94.75 119 ALA A N 1
ATOM 956 C CA . ALA A 1 119 ? -4.742 2.016 11.630 1.00 94.75 119 ALA A CA 1
ATOM 957 C C . ALA A 1 119 ? -4.604 2.478 13.090 1.00 94.75 119 ALA A C 1
ATOM 959 O O . ALA A 1 119 ? -5.374 2.054 13.952 1.00 94.75 119 ALA A O 1
ATOM 960 N N . HIS A 1 120 ? -3.692 3.418 13.355 1.00 94.00 120 HIS A N 1
ATOM 961 C CA . HIS A 1 120 ? -3.515 3.993 14.688 1.00 94.00 120 HIS A CA 1
ATOM 962 C C . HIS A 1 120 ? -4.774 4.724 15.181 1.00 94.00 120 HIS A C 1
ATOM 964 O O . HIS A 1 120 ? -5.217 4.517 16.310 1.00 94.00 120 HIS A O 1
ATOM 970 N N . THR A 1 121 ? -5.378 5.562 14.334 1.00 95.69 121 THR A N 1
ATOM 971 C CA . THR A 1 121 ? -6.607 6.303 14.672 1.00 95.69 121 THR A CA 1
ATOM 972 C C . THR A 1 121 ? -7.763 5.354 14.972 1.00 95.69 121 THR A C 1
ATOM 974 O O . THR A 1 121 ? -8.429 5.504 15.993 1.00 95.69 121 THR A O 1
ATOM 977 N N . THR A 1 122 ? -7.944 4.325 14.143 1.00 94.44 122 THR A N 1
ATOM 978 C CA . THR A 1 122 ? -8.976 3.299 14.339 1.00 94.44 122 THR A CA 1
ATOM 979 C C . THR A 1 122 ? -8.793 2.588 15.678 1.00 94.44 122 THR A C 1
ATOM 981 O O . THR A 1 122 ? -9.753 2.434 16.432 1.00 94.44 122 THR A O 1
ATOM 984 N N . GLN A 1 123 ? -7.557 2.218 16.029 1.00 92.88 123 GLN A N 1
ATOM 985 C CA . GLN A 1 123 ? -7.273 1.584 17.316 1.00 92.88 123 GLN A CA 1
ATOM 986 C C . GLN A 1 123 ? -7.582 2.512 18.498 1.00 92.88 123 GLN A C 1
ATOM 988 O O . GLN A 1 123 ? -8.152 2.076 19.501 1.00 92.88 123 GLN A O 1
ATOM 993 N N . LEU A 1 124 ? -7.240 3.799 18.388 1.00 94.00 124 LEU A N 1
ATOM 994 C CA . LEU A 1 124 ? -7.533 4.795 19.417 1.00 94.00 124 LEU A CA 1
ATOM 995 C C . LEU A 1 124 ? -9.048 4.954 19.629 1.00 94.00 124 LEU A C 1
ATOM 997 O O . LEU A 1 124 ? -9.511 4.991 20.770 1.00 94.00 124 LEU A O 1
ATOM 1001 N N . GLU A 1 125 ? -9.824 5.020 18.547 1.00 94.81 125 GLU A N 1
ATOM 1002 C CA . GLU A 1 125 ? -11.284 5.135 18.598 1.00 94.81 125 GLU A CA 1
ATOM 1003 C C . GLU A 1 125 ? -11.949 3.889 19.190 1.00 94.81 125 GLU A C 1
ATOM 1005 O O . GLU A 1 125 ? -12.855 4.015 20.019 1.00 94.81 125 GLU A O 1
ATOM 1010 N N . ILE A 1 126 ? -11.477 2.693 18.821 1.00 93.06 126 ILE A N 1
ATOM 1011 C CA . ILE A 1 126 ? -11.933 1.427 19.411 1.00 93.06 126 ILE A CA 1
ATOM 1012 C C . ILE A 1 126 ? -11.651 1.418 20.914 1.00 93.06 126 ILE A C 1
ATOM 1014 O O . ILE A 1 126 ? -12.558 1.169 21.707 1.00 93.06 126 ILE A O 1
ATOM 1018 N N . ASN A 1 127 ? -10.426 1.757 21.323 1.00 92.62 127 ASN A N 1
ATOM 1019 C CA . ASN A 1 127 ? -10.045 1.807 22.734 1.00 92.62 127 ASN A CA 1
ATOM 1020 C C . ASN A 1 127 ? -10.889 2.824 23.514 1.00 92.62 127 ASN A C 1
ATOM 1022 O O . ASN A 1 127 ? -11.344 2.532 24.621 1.00 92.62 127 ASN A O 1
ATOM 1026 N N . LYS A 1 128 ? -11.140 4.003 22.932 1.00 95.38 128 LYS A N 1
ATOM 1027 C CA . LYS A 1 128 ? -12.004 5.026 23.528 1.00 95.38 128 LYS A CA 1
ATOM 1028 C C . LYS A 1 128 ? -13.424 4.497 23.739 1.00 95.38 128 LYS A C 1
ATOM 1030 O O . LYS A 1 128 ? -13.926 4.564 24.859 1.00 95.38 128 LYS A O 1
ATOM 1035 N N . ARG A 1 129 ? -14.034 3.911 22.705 1.00 95.00 129 ARG A N 1
ATOM 1036 C CA . ARG A 1 129 ? -15.388 3.338 22.777 1.00 95.00 129 ARG A CA 1
ATOM 1037 C C . ARG A 1 129 ? -15.472 2.206 23.801 1.00 95.00 129 ARG A C 1
ATOM 1039 O O . ARG A 1 129 ? -16.408 2.157 24.593 1.00 95.00 129 ARG A O 1
ATOM 1046 N N . ASN A 1 130 ? -14.477 1.321 23.828 1.00 95.12 130 ASN A N 1
ATOM 1047 C CA . ASN A 1 130 ? -14.407 0.227 24.795 1.00 95.12 130 ASN A CA 1
ATOM 1048 C C . ASN A 1 130 ? -14.315 0.754 26.233 1.00 95.12 130 ASN A C 1
ATOM 1050 O O . ASN A 1 130 ? -15.017 0.257 27.111 1.00 95.12 130 ASN A O 1
ATOM 1054 N N . ASN A 1 131 ? -13.509 1.792 26.473 1.00 94.31 131 ASN A N 1
ATOM 1055 C CA . ASN A 1 131 ? -13.401 2.427 27.786 1.00 94.31 131 ASN A CA 1
ATOM 1056 C C . ASN A 1 131 ? -14.713 3.096 28.222 1.00 94.31 131 ASN A C 1
ATOM 1058 O O . ASN A 1 131 ? -15.122 2.934 29.372 1.00 94.31 131 ASN A O 1
ATOM 1062 N N . GLU A 1 132 ? -15.389 3.810 27.317 1.00 96.12 132 GLU A N 1
ATOM 1063 C CA . GLU A 1 132 ? -16.701 4.423 27.573 1.00 96.12 132 GLU A CA 1
ATOM 1064 C C . GLU A 1 132 ? -17.762 3.360 27.909 1.00 96.12 132 GLU A C 1
ATOM 1066 O O . GLU A 1 132 ? -18.473 3.487 28.909 1.00 96.12 132 GLU A O 1
ATOM 1071 N N . ASN A 1 133 ? -17.804 2.260 27.150 1.00 95.94 133 ASN A N 1
ATOM 1072 C CA . ASN A 1 133 ? -18.712 1.139 27.401 1.00 95.94 133 ASN A CA 1
ATOM 1073 C C . ASN A 1 133 ? -18.433 0.460 28.749 1.00 95.94 133 ASN A C 1
ATOM 1075 O O . ASN A 1 133 ? -19.358 0.229 29.529 1.00 95.94 133 ASN A O 1
ATOM 1079 N N . ILE A 1 134 ? -17.164 0.178 29.067 1.00 96.94 134 ILE A N 1
ATOM 1080 C CA . ILE A 1 134 ? -16.778 -0.405 30.362 1.00 96.94 134 ILE A CA 1
ATOM 1081 C C . ILE A 1 134 ? -17.190 0.519 31.511 1.00 96.94 134 ILE A C 1
ATOM 1083 O O . ILE A 1 134 ? -17.677 0.037 32.536 1.00 96.94 134 ILE A O 1
ATOM 1087 N N . LEU A 1 135 ? -17.017 1.836 31.367 1.00 97.25 135 LEU A N 1
ATOM 1088 C CA . LEU A 1 135 ? -17.428 2.801 32.386 1.00 97.25 135 LEU A CA 1
ATOM 1089 C C . LEU A 1 135 ? -18.945 2.740 32.629 1.00 97.25 135 LEU A C 1
ATOM 1091 O O . LEU A 1 135 ? -19.372 2.638 33.781 1.00 97.25 135 LEU A O 1
ATOM 1095 N N . ALA A 1 136 ? -19.748 2.745 31.561 1.00 97.75 136 ALA A N 1
ATOM 1096 C CA . ALA A 1 136 ? -21.206 2.655 31.646 1.00 97.75 136 ALA A CA 1
ATOM 1097 C C . ALA A 1 136 ? -21.675 1.324 32.268 1.00 97.75 136 ALA A C 1
ATOM 1099 O O . ALA A 1 136 ? -22.555 1.303 33.139 1.00 97.75 136 ALA A O 1
ATOM 1100 N N . LEU A 1 137 ? -21.041 0.208 31.893 1.00 98.06 137 LEU A N 1
ATOM 1101 C CA . LEU A 1 137 ? -21.317 -1.107 32.474 1.00 98.06 137 LEU A CA 1
ATOM 1102 C C . LEU A 1 137 ? -20.958 -1.152 33.963 1.00 98.06 137 LEU A C 1
ATOM 1104 O O . LEU A 1 137 ? -21.747 -1.651 34.759 1.00 98.06 137 LEU A O 1
ATOM 1108 N N . ARG A 1 138 ? -19.826 -0.567 34.377 1.00 97.50 138 ARG A N 1
ATOM 1109 C CA . ARG A 1 138 ? -19.437 -0.469 35.799 1.00 97.50 138 ARG A CA 1
ATOM 1110 C C . ARG A 1 138 ? -20.417 0.366 36.619 1.00 97.50 138 ARG A C 1
ATOM 1112 O O . ARG A 1 138 ? -20.745 -0.004 37.743 1.00 97.50 138 ARG A O 1
ATOM 1119 N N . GLN A 1 139 ? -20.909 1.475 36.071 1.00 97.88 139 GLN A N 1
ATOM 1120 C CA . GLN A 1 139 ? -21.948 2.275 36.729 1.00 97.88 139 GLN A CA 1
ATOM 1121 C C . GLN A 1 139 ? -23.244 1.472 36.901 1.00 97.88 139 GLN A C 1
ATOM 1123 O O . GLN A 1 139 ? -23.834 1.471 37.983 1.00 97.88 139 GLN A O 1
ATOM 1128 N N . THR A 1 140 ? -23.645 0.734 35.863 1.00 97.56 140 THR A N 1
ATOM 1129 C CA . THR A 1 140 ? -24.815 -0.154 35.909 1.00 97.56 140 THR A CA 1
ATOM 1130 C C . THR A 1 140 ? -24.622 -1.279 36.927 1.00 97.56 140 THR A C 1
ATOM 1132 O O . THR A 1 140 ? -25.525 -1.543 37.719 1.00 97.56 140 THR A O 1
ATOM 1135 N N . LEU A 1 141 ? -23.436 -1.894 36.965 1.00 98.00 141 LEU A N 1
ATOM 1136 C CA . LEU A 1 141 ? -23.074 -2.944 37.916 1.00 98.00 141 LEU A CA 1
ATOM 1137 C C . LEU A 1 141 ? -23.211 -2.456 39.360 1.00 98.00 141 LEU A C 1
ATOM 1139 O O . LEU A 1 141 ? -23.912 -3.086 40.145 1.00 98.00 141 LEU A O 1
ATOM 1143 N N . ASN A 1 142 ? -22.649 -1.285 39.676 1.00 97.88 142 ASN A N 1
ATOM 1144 C CA . ASN A 1 142 ? -22.777 -0.672 41.000 1.00 97.88 142 ASN A CA 1
ATOM 1145 C C . ASN A 1 142 ? -24.246 -0.446 41.395 1.00 97.88 142 ASN A C 1
ATOM 1147 O O . ASN A 1 142 ? -24.615 -0.613 42.557 1.00 97.88 142 ASN A O 1
ATOM 1151 N N . SER A 1 143 ? -25.103 -0.048 40.447 1.00 97.88 143 SER A N 1
ATOM 1152 C CA . SER A 1 143 ? -26.539 0.107 40.711 1.00 97.88 143 SER A CA 1
ATOM 1153 C C . SER A 1 143 ? -27.219 -1.236 40.979 1.00 97.88 143 SER A C 1
ATOM 1155 O O . SER A 1 143 ? -28.050 -1.324 41.880 1.00 97.88 143 SER A O 1
ATOM 1157 N N . VAL A 1 144 ? -26.881 -2.275 40.212 1.00 97.94 144 VAL A N 1
ATOM 1158 C CA . VAL A 1 144 ? -27.414 -3.632 40.408 1.00 97.94 144 VAL A CA 1
ATOM 1159 C C . VAL A 1 144 ? -26.976 -4.186 41.763 1.00 97.94 144 VAL A C 1
ATOM 1161 O O . VAL A 1 144 ? -27.805 -4.716 42.493 1.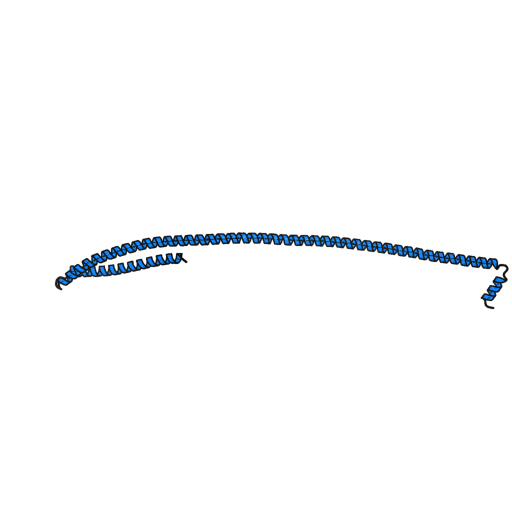00 97.94 144 VAL A O 1
ATOM 1164 N N . GLU A 1 145 ? -25.715 -4.005 42.151 1.00 97.31 145 GLU A N 1
ATOM 1165 C CA . GLU A 1 145 ? -25.193 -4.445 43.449 1.00 97.31 145 GLU A CA 1
ATOM 1166 C C . GLU A 1 145 ? -25.899 -3.763 44.625 1.00 97.31 145 GLU A C 1
ATOM 1168 O O . GLU A 1 145 ? -26.288 -4.432 45.584 1.00 97.31 145 GLU A O 1
ATOM 1173 N N . LYS A 1 146 ? -26.149 -2.450 44.530 1.00 97.81 146 LYS A N 1
ATOM 1174 C CA . LYS A 1 146 ? -26.958 -1.726 45.523 1.00 97.81 146 LYS A CA 1
ATOM 1175 C C . LYS A 1 146 ? -28.379 -2.281 45.606 1.00 97.81 146 LYS A C 1
ATOM 1177 O O . LYS A 1 146 ? -28.867 -2.519 46.707 1.00 97.81 146 LYS A O 1
ATOM 1182 N N . ASN A 1 147 ? -29.020 -2.536 44.465 1.00 97.62 147 ASN A N 1
ATOM 1183 C CA . ASN A 1 147 ? -30.372 -3.095 44.426 1.00 97.62 147 ASN A CA 1
ATOM 1184 C C . ASN A 1 147 ? -30.425 -4.499 45.040 1.00 97.62 147 ASN A C 1
ATOM 1186 O O . ASN A 1 147 ? -31.313 -4.775 45.842 1.00 97.62 147 ASN A O 1
ATOM 1190 N N . ILE A 1 148 ? -29.462 -5.366 44.714 1.00 97.38 148 ILE A N 1
ATOM 1191 C CA . ILE A 1 148 ? -29.314 -6.697 45.320 1.00 97.38 148 ILE A CA 1
ATOM 1192 C C . ILE A 1 148 ? -29.193 -6.570 46.839 1.00 97.38 148 ILE A C 1
ATOM 1194 O O . ILE A 1 148 ? -29.905 -7.254 47.572 1.00 97.38 148 ILE A O 1
ATOM 1198 N N . HIS A 1 149 ? -28.334 -5.668 47.320 1.00 97.44 149 HIS A N 1
ATOM 1199 C CA . HIS A 1 149 ? -28.154 -5.443 48.750 1.00 97.44 149 HIS A CA 1
ATOM 1200 C C . HIS A 1 149 ? -29.459 -5.008 49.433 1.00 97.44 149 HIS A C 1
ATOM 1202 O O . HIS A 1 149 ? -29.847 -5.591 50.446 1.00 97.44 149 HIS A O 1
ATOM 1208 N N . THR A 1 150 ? -30.180 -4.043 48.855 1.00 97.88 150 THR A N 1
ATOM 1209 C CA . THR A 1 150 ? -31.488 -3.606 49.364 1.00 97.88 150 THR A CA 1
ATOM 1210 C C . THR A 1 150 ? -32.510 -4.742 49.368 1.00 97.88 150 THR A C 1
ATOM 1212 O O . THR A 1 150 ? -33.206 -4.920 50.365 1.00 97.88 150 THR A O 1
ATOM 1215 N N . LEU A 1 151 ? -32.583 -5.544 48.301 1.00 97.56 151 LEU A N 1
ATOM 1216 C CA . LEU A 1 151 ? -33.490 -6.692 48.232 1.00 97.56 151 LEU A CA 1
ATOM 1217 C C . LEU A 1 151 ? -33.176 -7.730 49.315 1.00 97.56 151 LEU A C 1
ATOM 1219 O O . LEU A 1 151 ? -34.097 -8.199 49.978 1.00 97.56 151 LEU A O 1
ATOM 1223 N N . TYR A 1 152 ? -31.899 -8.047 49.552 1.00 97.38 152 TYR A N 1
ATOM 1224 C CA . TYR A 1 152 ? -31.500 -8.961 50.626 1.00 97.38 152 TYR A CA 1
ATOM 1225 C C . TYR A 1 152 ? -31.843 -8.424 52.021 1.00 97.38 152 TYR A C 1
ATOM 1227 O O . TYR A 1 152 ? -32.299 -9.193 52.869 1.00 97.38 152 TYR A O 1
ATOM 1235 N N . LEU A 1 153 ? -31.670 -7.120 52.269 1.00 97.12 153 LEU A N 1
ATOM 1236 C CA . LEU A 1 153 ? -32.077 -6.494 53.532 1.00 97.12 153 LEU A CA 1
ATOM 1237 C C . LEU A 1 153 ? -33.595 -6.587 53.743 1.00 97.12 153 LEU A C 1
ATOM 1239 O O . LEU A 1 153 ? -34.039 -6.995 54.819 1.00 97.12 153 LEU A O 1
ATOM 1243 N N . THR A 1 154 ? -34.386 -6.265 52.716 1.00 96.81 154 THR A N 1
ATOM 1244 C CA . THR A 1 154 ? -35.853 -6.370 52.759 1.00 96.81 154 THR A CA 1
ATOM 1245 C C . THR A 1 154 ? -36.299 -7.815 52.954 1.00 96.81 154 THR A C 1
ATOM 1247 O O . THR A 1 154 ? -37.133 -8.084 53.815 1.00 96.81 154 THR A O 1
ATOM 1250 N N . HIS A 1 155 ? -35.701 -8.758 52.223 1.00 96.81 155 HIS A N 1
ATOM 1251 C CA . HIS A 1 155 ? -35.981 -10.185 52.360 1.00 96.81 155 HIS A CA 1
ATOM 1252 C C . HIS A 1 155 ? -35.666 -10.688 53.775 1.00 96.81 155 HIS A C 1
ATOM 1254 O O . HIS A 1 155 ? -36.477 -11.389 54.372 1.00 96.81 155 HIS A O 1
ATOM 1260 N N . SER A 1 156 ? -34.517 -10.313 54.347 1.00 95.19 156 SER A N 1
ATOM 1261 C CA . SER A 1 156 ? -34.136 -10.687 55.717 1.00 95.19 156 SER A CA 1
ATOM 1262 C C . SER A 1 156 ? -35.140 -10.170 56.753 1.00 95.19 156 SER A C 1
ATOM 1264 O O . SER A 1 156 ? -35.610 -10.926 57.608 1.00 95.19 156 SER A O 1
ATOM 1266 N N . ARG A 1 157 ? -35.542 -8.898 56.632 1.00 95.75 157 ARG A N 1
ATOM 1267 C CA . ARG A 1 157 ? -36.561 -8.296 57.499 1.00 95.75 157 ARG A CA 1
ATOM 1268 C C . ARG A 1 157 ? -37.900 -9.026 57.384 1.00 95.75 157 ARG A C 1
ATOM 1270 O O . ARG A 1 157 ? -38.442 -9.459 58.399 1.00 95.75 157 ARG A O 1
ATOM 1277 N N . LEU A 1 158 ? -38.399 -9.201 56.162 1.00 95.88 158 LEU A N 1
ATOM 1278 C CA . LEU A 1 158 ? -39.676 -9.861 55.901 1.00 95.88 158 LEU A CA 1
ATOM 1279 C C . LEU A 1 158 ? -39.663 -11.327 56.351 1.00 95.88 158 LEU A C 1
ATOM 1281 O O . LEU A 1 158 ? -40.654 -11.820 56.875 1.00 95.88 158 LEU A O 1
ATOM 1285 N N . SER A 1 159 ? -38.526 -12.017 56.225 1.00 94.56 159 SER A N 1
ATOM 1286 C CA . SER A 1 159 ? -38.367 -13.401 56.681 1.00 94.56 159 SER A CA 1
ATOM 1287 C C . SER A 1 159 ? -38.526 -13.530 58.194 1.00 94.56 159 SER A C 1
ATOM 1289 O O . SER A 1 159 ? -39.046 -14.541 58.665 1.00 94.56 159 SER A O 1
ATOM 1291 N N . SER A 1 160 ? -38.096 -12.522 58.956 1.00 92.62 160 SER A N 1
ATOM 1292 C CA . SER A 1 160 ? -38.307 -12.468 60.404 1.00 92.62 160 SER A CA 1
ATOM 1293 C C . SER A 1 160 ? -39.788 -12.253 60.747 1.00 92.62 160 SER A C 1
ATOM 1295 O O . SER A 1 160 ? -40.350 -12.988 61.562 1.00 92.62 160 SER A O 1
ATOM 1297 N N . GLU A 1 161 ? -40.447 -11.303 60.072 1.00 92.62 161 GLU A N 1
ATOM 1298 C CA . GLU A 1 161 ? -41.881 -11.007 60.242 1.00 92.62 161 GLU A CA 1
ATOM 1299 C C . GLU A 1 161 ? -42.763 -12.216 59.854 1.00 92.62 161 GLU A C 1
ATOM 1301 O O . GLU A 1 161 ? -43.697 -12.590 60.575 1.00 92.62 161 GLU A O 1
ATOM 1306 N N . TYR A 1 162 ? -42.406 -12.905 58.769 1.00 93.12 162 TYR A N 1
ATOM 1307 C CA . TYR A 1 162 ? -42.999 -14.175 58.359 1.00 93.12 162 TYR A CA 1
ATOM 1308 C C . TYR A 1 162 ? -42.803 -15.269 59.414 1.00 93.12 162 TYR A C 1
ATOM 1310 O O . TYR A 1 162 ? -43.776 -15.882 59.842 1.00 93.12 162 TYR A O 1
ATOM 1318 N N . GLY A 1 163 ? -41.574 -15.488 59.893 1.00 91.75 163 GLY A N 1
ATOM 1319 C CA . GLY A 1 163 ? -41.288 -16.523 60.890 1.00 91.75 163 GLY A CA 1
ATOM 1320 C C . GLY A 1 163 ? -42.023 -16.307 62.218 1.00 91.75 163 GLY A C 1
ATOM 1321 O O . GLY A 1 163 ? -42.458 -17.273 62.848 1.00 91.75 163 GLY A O 1
ATOM 1322 N N . TYR A 1 164 ? -42.204 -15.048 62.633 1.00 90.31 164 TYR A N 1
ATOM 1323 C CA . TYR A 1 164 ? -43.035 -14.700 63.787 1.00 90.31 164 TYR A CA 1
ATOM 1324 C C . TYR A 1 164 ? -44.521 -14.996 63.531 1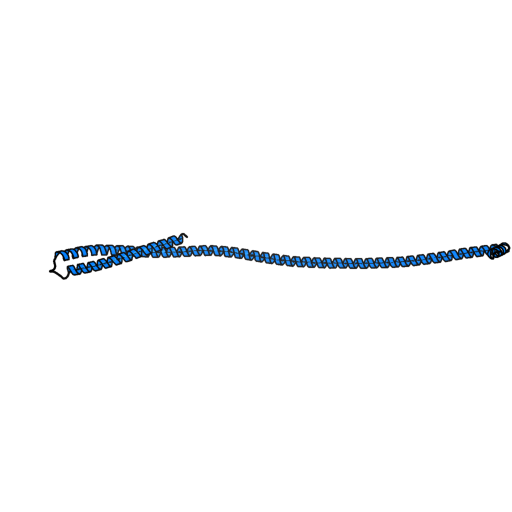.00 90.31 164 TYR A C 1
ATOM 1326 O O . TYR A 1 164 ? -45.142 -15.726 64.304 1.00 90.31 164 TYR A O 1
ATOM 1334 N N . SER A 1 165 ? -45.082 -14.470 62.435 1.00 87.81 165 SER A N 1
ATOM 1335 C CA . SER A 1 165 ? -46.507 -14.637 62.102 1.00 87.81 165 SER A CA 1
ATOM 1336 C C . SER A 1 165 ? -46.896 -16.096 61.849 1.00 87.81 165 SER A C 1
ATOM 1338 O O . SER A 1 165 ? -47.962 -16.522 62.291 1.00 87.81 165 SER A O 1
ATOM 1340 N N . GLN A 1 166 ? -46.019 -16.883 61.220 1.00 90.19 166 GLN A N 1
ATOM 1341 C CA . GLN A 1 166 ?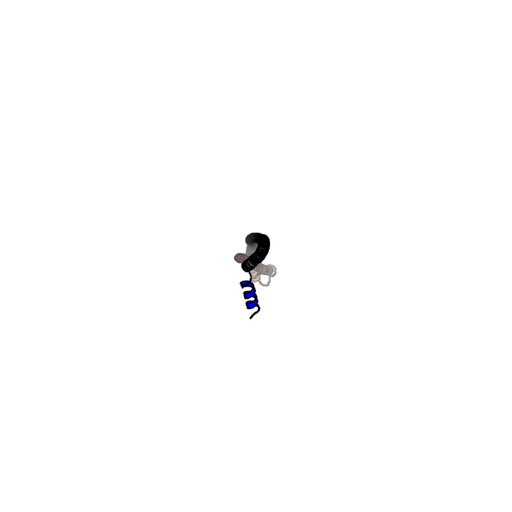 -46.220 -18.314 61.012 1.00 90.19 166 GLN A CA 1
ATOM 1342 C C . GLN A 1 166 ? -46.308 -19.056 62.352 1.00 90.19 166 GLN A C 1
ATOM 1344 O O . GLN A 1 166 ? -47.277 -19.772 62.593 1.00 90.19 166 GLN A O 1
ATOM 1349 N N . LYS A 1 167 ? -45.353 -18.834 63.265 1.00 88.88 167 LYS A N 1
ATOM 1350 C CA . LYS A 1 167 ? -45.374 -19.463 64.597 1.00 88.88 167 LYS A CA 1
ATOM 1351 C C . LYS A 1 167 ? -46.600 -19.067 65.415 1.00 88.88 167 LYS A C 1
ATOM 1353 O O . LYS A 1 167 ? -47.154 -19.899 66.126 1.00 88.88 167 LYS A O 1
ATOM 1358 N N . GLU A 1 168 ? -47.020 -17.805 65.354 1.00 85.81 168 GLU A N 1
ATOM 1359 C CA . GLU A 1 168 ? -48.233 -17.356 66.050 1.00 85.81 168 GLU A CA 1
ATOM 1360 C C . GLU A 1 168 ? -49.513 -17.941 65.439 1.00 85.81 168 GLU A C 1
ATOM 1362 O O . GLU A 1 168 ? -50.440 -18.262 66.182 1.00 85.81 168 GLU A O 1
ATOM 1367 N N . CYS A 1 169 ? -49.554 -18.144 64.119 1.00 84.38 169 CYS A N 1
ATOM 1368 C CA . CYS A 1 169 ? -50.628 -18.882 63.456 1.00 84.38 169 CYS A CA 1
ATOM 1369 C C . CYS A 1 169 ? -50.672 -20.354 63.922 1.00 84.38 169 CYS A C 1
ATOM 1371 O O . CYS A 1 169 ? -51.732 -20.844 64.306 1.00 84.38 169 CYS A O 1
ATOM 1373 N N . GLU A 1 170 ? -49.521 -21.036 63.976 1.00 84.44 170 GLU A N 1
ATOM 1374 C CA . GLU A 1 170 ? -49.406 -22.447 64.386 1.00 84.44 170 GLU A CA 1
ATOM 1375 C C . GLU A 1 170 ? -49.807 -22.688 65.854 1.00 84.44 170 GLU A C 1
ATOM 1377 O O . GLU A 1 170 ? -50.419 -23.707 66.173 1.00 84.44 170 GLU A O 1
ATOM 1382 N N . LYS A 1 171 ? -49.508 -21.747 66.762 1.00 83.56 171 LYS A N 1
ATOM 1383 C CA . LYS A 1 171 ? -49.844 -21.862 68.195 1.00 83.56 171 LYS A CA 1
ATOM 1384 C C . LYS A 1 171 ? -51.337 -21.753 68.506 1.00 83.56 171 LYS A C 1
ATOM 1386 O O . LYS A 1 171 ? -51.757 -22.234 69.556 1.00 83.56 171 LYS A O 1
ATOM 1391 N N . ARG A 1 172 ? -52.122 -21.054 67.679 1.00 65.88 172 ARG A N 1
ATOM 1392 C CA . ARG A 1 172 ? -53.494 -20.649 68.044 1.00 65.88 172 ARG A CA 1
ATOM 1393 C C . ARG A 1 172 ? -54.588 -21.651 67.671 1.00 65.88 172 ARG A C 1
ATOM 1395 O O . ARG A 1 172 ? -55.719 -21.448 68.099 1.00 65.88 172 ARG A O 1
ATOM 1402 N N . GLY A 1 173 ? -54.258 -22.749 66.987 1.00 56.38 173 GLY A N 1
ATOM 1403 C CA . GLY A 1 173 ? -55.231 -23.789 66.632 1.00 56.38 173 GLY A CA 1
ATOM 1404 C C . GLY A 1 173 ? -56.348 -23.286 65.706 1.00 56.38 173 GLY A C 1
ATOM 1405 O O . GLY A 1 173 ? -56.478 -22.096 65.434 1.00 56.38 173 GLY A O 1
ATOM 1406 N N . SER A 1 174 ? -57.160 -24.207 65.195 1.00 55.81 174 SER A N 1
ATOM 1407 C CA . SER A 1 174 ? -58.153 -24.018 64.121 1.00 55.81 174 SER A CA 1
ATOM 1408 C C . SER A 1 174 ? -59.284 -23.005 64.376 1.00 55.81 174 SER A C 1
ATOM 1410 O O . SER A 1 174 ? -60.123 -22.815 63.498 1.00 55.81 174 SER A O 1
ATOM 1412 N N . ASP A 1 175 ? -59.323 -22.345 65.535 1.00 53.78 175 ASP A N 1
ATOM 1413 C CA . ASP A 1 175 ? -60.541 -21.700 66.042 1.00 53.78 175 ASP A CA 1
ATOM 1414 C C . ASP A 1 175 ? -60.482 -20.157 66.036 1.00 53.78 175 ASP A C 1
ATOM 1416 O O . ASP A 1 175 ? -61.448 -19.498 66.419 1.00 53.78 175 ASP A O 1
ATOM 1420 N N . PHE A 1 176 ? -59.387 -19.546 65.557 1.00 52.09 176 PHE A N 1
ATOM 1421 C CA . PHE A 1 176 ? -59.264 -18.083 65.441 1.00 52.09 176 PHE A CA 1
ATOM 1422 C C . PHE A 1 176 ? -58.681 -17.657 64.084 1.00 52.09 176 PHE A C 1
ATOM 1424 O O . PHE A 1 176 ? -57.540 -17.205 63.972 1.00 52.09 176 PHE A O 1
ATOM 1431 N N . TYR A 1 177 ? -59.478 -17.817 63.026 1.00 59.97 177 TYR A N 1
ATOM 1432 C CA . TYR A 1 177 ? -59.110 -17.402 61.674 1.00 59.97 177 TYR A CA 1
ATOM 1433 C C . TYR A 1 177 ? -59.463 -15.941 61.407 1.00 59.97 177 TYR A C 1
ATOM 1435 O O . TYR A 1 177 ? -60.585 -15.489 61.617 1.00 59.97 177 TYR A O 1
ATOM 1443 N N . GLY A 1 178 ? -58.489 -15.216 60.872 1.00 61.09 178 GLY A N 1
ATOM 1444 C CA . GLY A 1 178 ? -58.727 -13.945 60.212 1.00 61.09 178 GLY A CA 1
ATOM 1445 C C . GLY A 1 178 ? -57.411 -13.293 59.845 1.00 61.09 178 GLY A C 1
ATOM 1446 O O . GLY A 1 178 ? -56.958 -13.396 58.719 1.00 61.09 178 GLY A O 1
ATOM 1447 N N . ASN A 1 179 ? -56.743 -12.674 60.815 1.00 75.19 179 ASN A N 1
ATOM 1448 C CA . ASN A 1 179 ? -55.704 -11.700 60.482 1.00 75.19 179 ASN A CA 1
ATOM 1449 C C . ASN A 1 179 ? -54.275 -12.287 60.396 1.00 75.19 179 ASN A C 1
ATOM 1451 O O . ASN A 1 179 ? -53.591 -12.107 59.395 1.00 75.19 179 ASN A O 1
ATOM 1455 N N . ILE A 1 180 ? -53.815 -13.044 61.403 1.00 81.94 180 ILE A N 1
ATOM 1456 C CA . ILE A 1 180 ? -52.388 -13.431 61.518 1.00 81.94 180 ILE A CA 1
ATOM 1457 C C . ILE A 1 180 ? -51.974 -14.498 60.487 1.00 81.94 180 ILE A C 1
ATOM 1459 O O . ILE A 1 180 ? -50.921 -14.376 59.865 1.00 81.94 180 ILE A O 1
ATOM 1463 N N . CYS A 1 181 ? -52.796 -15.528 60.269 1.00 84.38 181 CYS A N 1
ATOM 1464 C CA . CYS A 1 181 ? -52.510 -16.572 59.276 1.00 84.38 181 CYS A CA 1
ATOM 1465 C C . CYS A 1 181 ? -52.605 -16.052 57.828 1.00 84.38 181 CYS A C 1
ATOM 1467 O O . CYS A 1 181 ? -51.817 -16.450 56.968 1.00 84.38 181 CYS A O 1
ATOM 1469 N N . GLU A 1 182 ? -53.534 -15.126 57.556 1.00 85.56 182 GLU A N 1
ATOM 1470 C CA . GLU A 1 182 ? -53.630 -14.452 56.256 1.00 85.56 182 GLU A CA 1
ATOM 1471 C C . GLU A 1 182 ? -52.402 -13.561 56.019 1.00 85.56 182 GLU A C 1
ATOM 1473 O O . GLU A 1 182 ? -51.816 -13.580 54.938 1.00 85.56 182 GLU A O 1
ATOM 1478 N N . GLN A 1 183 ? -51.953 -12.843 57.051 1.00 87.75 183 GLN A N 1
ATOM 1479 C CA . GLN A 1 183 ? -50.739 -12.032 57.004 1.00 87.75 183 GLN A CA 1
ATOM 1480 C C . GLN A 1 183 ? -49.477 -12.883 56.796 1.00 87.75 183 GLN A C 1
ATOM 1482 O O . GLN A 1 183 ? -48.642 -12.532 55.967 1.00 87.75 183 GLN A O 1
ATOM 1487 N N . SER A 1 184 ? -49.372 -14.043 57.453 1.00 88.69 184 SER A N 1
ATOM 1488 C CA . SER A 1 184 ? -48.291 -15.008 57.204 1.00 88.69 184 SER A CA 1
ATOM 1489 C C . SER A 1 184 ? -48.286 -15.496 55.749 1.00 88.69 184 SER A C 1
ATOM 1491 O O . SER A 1 184 ? -47.238 -15.514 55.104 1.00 88.69 184 SER A O 1
ATOM 1493 N N . SER A 1 185 ? -49.463 -15.800 55.190 1.00 88.69 185 SER A N 1
ATOM 1494 C CA . SER A 1 185 ? -49.597 -16.206 53.783 1.00 88.69 185 SER A CA 1
ATOM 1495 C C . SER A 1 185 ? -49.179 -15.090 52.815 1.00 88.69 185 SER A C 1
ATOM 1497 O O . SER A 1 185 ? -48.480 -15.355 51.836 1.00 88.69 185 SER A O 1
ATOM 1499 N N . LYS A 1 186 ? -49.542 -13.831 53.106 1.00 91.69 186 LYS A N 1
ATOM 1500 C CA . LYS A 1 186 ? -49.099 -12.653 52.335 1.00 91.69 186 LYS A CA 1
ATOM 1501 C C . LYS A 1 186 ? -47.582 -12.485 52.389 1.00 91.69 186 LYS A C 1
ATOM 1503 O O . LYS A 1 186 ? -46.950 -12.376 51.342 1.00 91.69 186 LYS A O 1
ATOM 1508 N N . TYR A 1 187 ? -46.990 -12.558 53.580 1.00 93.75 187 TYR A N 1
ATOM 1509 C CA . TYR A 1 187 ? -45.540 -12.478 53.741 1.00 93.75 187 TYR A CA 1
ATOM 1510 C C . TYR A 1 187 ? -44.803 -13.609 53.024 1.00 93.75 187 TYR A C 1
ATOM 1512 O O . TYR A 1 187 ? -43.745 -13.366 52.450 1.00 93.75 187 TYR A O 1
ATOM 1520 N N . LYS A 1 188 ? -45.362 -14.826 52.981 1.00 93.75 188 LYS A N 1
ATOM 1521 C CA . LYS A 1 188 ? -44.786 -15.923 52.193 1.00 93.75 188 LYS A CA 1
ATOM 1522 C C . LYS A 1 188 ? -44.756 -15.601 50.699 1.00 93.75 188 LYS A C 1
ATOM 1524 O O . LYS A 1 188 ? -43.721 -15.786 50.066 1.00 93.75 188 LYS A O 1
ATOM 1529 N N . ALA A 1 189 ? -45.865 -15.104 50.150 1.00 94.00 189 ALA A N 1
ATOM 1530 C CA . ALA A 1 189 ? -45.946 -14.730 48.739 1.00 94.00 189 ALA A CA 1
ATOM 1531 C C . ALA A 1 189 ? -44.988 -13.575 48.390 1.00 94.00 189 ALA A C 1
ATOM 1533 O O . ALA A 1 189 ? -44.325 -13.602 47.352 1.00 94.00 189 ALA A O 1
ATOM 1534 N N . GLU A 1 190 ? -44.870 -12.581 49.274 1.00 96.00 190 GLU A N 1
ATOM 1535 C CA . GLU A 1 190 ? -43.908 -11.486 49.126 1.00 96.00 190 GLU A CA 1
ATOM 1536 C C . GLU A 1 190 ? -42.452 -11.972 49.221 1.00 96.00 190 GLU A C 1
ATOM 1538 O O . GLU A 1 190 ? -41.620 -11.531 48.429 1.00 96.00 190 GLU A O 1
ATOM 1543 N N . LEU A 1 191 ? -42.137 -12.916 50.117 1.00 96.25 191 LEU A N 1
ATOM 1544 C CA . LEU A 1 191 ? -40.810 -13.539 50.201 1.00 96.25 191 LEU A CA 1
ATOM 1545 C C . LEU A 1 191 ? -40.446 -14.294 48.924 1.00 96.25 191 LEU A C 1
ATOM 1547 O O . LEU A 1 191 ? -39.333 -14.135 48.429 1.00 96.25 191 LEU A O 1
ATOM 1551 N N . ASP A 1 192 ? -41.378 -15.069 48.369 1.00 95.19 192 ASP A N 1
ATOM 1552 C CA . ASP A 1 192 ? -41.152 -15.795 47.116 1.00 95.19 192 ASP A CA 1
ATOM 1553 C C . ASP A 1 192 ? -40.917 -14.823 45.949 1.00 95.19 192 ASP A C 1
ATOM 1555 O O . ASP A 1 192 ? -39.980 -14.995 45.167 1.00 95.19 192 ASP A O 1
ATOM 1559 N N . SER A 1 193 ? -41.702 -13.741 45.884 1.00 96.81 193 SER A N 1
ATOM 1560 C CA . SER A 1 193 ? -41.510 -12.659 44.911 1.00 96.81 193 SER A CA 1
ATOM 1561 C C . SER A 1 193 ? -40.149 -11.970 45.065 1.00 96.81 193 SER A C 1
ATOM 1563 O O . SER A 1 193 ? -39.445 -11.750 44.076 1.00 96.81 193 SER A O 1
ATOM 1565 N N . LEU A 1 194 ? -39.731 -11.660 46.298 1.00 97.00 194 LEU A N 1
ATOM 1566 C CA . LEU A 1 194 ? -38.408 -11.096 46.575 1.00 97.00 194 LEU A CA 1
ATOM 1567 C C . LEU A 1 194 ? -37.286 -12.071 46.200 1.00 97.00 194 LEU A C 1
ATOM 1569 O O . LEU A 1 194 ? -36.274 -11.639 45.651 1.00 97.00 194 LEU A O 1
ATOM 1573 N N . GLY A 1 195 ? -37.464 -13.370 46.446 1.00 96.25 195 GLY A N 1
ATOM 1574 C CA . GLY A 1 195 ? -36.516 -14.414 46.057 1.00 96.25 195 GLY A CA 1
ATOM 1575 C C . GLY A 1 195 ? -36.272 -14.447 44.546 1.00 96.25 195 GLY A C 1
ATOM 1576 O O . GLY A 1 195 ? -35.119 -14.451 44.104 1.00 96.25 195 GLY A O 1
ATOM 1577 N N . GLU A 1 196 ? -37.336 -14.381 43.744 1.00 97.19 196 GLU A N 1
ATOM 1578 C CA . GLU A 1 196 ? -37.220 -14.309 42.282 1.00 97.19 196 GLU A CA 1
ATOM 1579 C C . GLU A 1 196 ? -36.603 -12.982 41.806 1.00 97.19 196 GLU A C 1
ATOM 1581 O O . GLU A 1 196 ? -35.756 -12.980 40.907 1.00 97.19 196 GLU A O 1
ATOM 1586 N N . GLN A 1 197 ? -36.930 -11.852 42.445 1.00 97.44 197 GLN A N 1
ATOM 1587 C CA . GLN A 1 197 ? -36.290 -10.564 42.143 1.00 97.44 197 GLN A CA 1
ATOM 1588 C C . GLN A 1 197 ? -34.782 -10.586 42.428 1.00 97.44 197 GLN A C 1
ATOM 1590 O O . GLN A 1 197 ? -33.997 -10.130 41.593 1.00 97.44 197 GLN A O 1
ATOM 1595 N N . ILE A 1 198 ? -34.360 -11.149 43.566 1.00 97.56 198 ILE A N 1
ATOM 1596 C CA . ILE A 1 198 ? -32.941 -11.320 43.913 1.00 97.56 198 ILE A CA 1
ATOM 1597 C C . ILE A 1 198 ? -32.247 -12.169 42.850 1.00 97.56 198 ILE A C 1
ATOM 1599 O O . ILE A 1 198 ? -31.229 -11.752 42.300 1.00 97.56 198 ILE A O 1
ATOM 1603 N N . LYS A 1 199 ? -32.819 -13.328 42.507 1.00 97.50 199 LYS A N 1
ATOM 1604 C CA . LYS A 1 199 ? -32.266 -14.234 41.493 1.00 97.50 199 LYS A CA 1
ATOM 1605 C C . LYS A 1 199 ? -32.122 -13.555 40.128 1.00 97.50 199 LYS A C 1
ATOM 1607 O O . LYS A 1 199 ? -31.091 -13.715 39.475 1.00 97.50 199 LYS A O 1
ATOM 1612 N N . SER A 1 200 ? -33.114 -12.765 39.719 1.00 97.75 200 SER A N 1
ATOM 1613 C CA . SER A 1 200 ? -33.068 -11.979 38.482 1.00 97.75 200 SER A CA 1
ATOM 1614 C C . SER A 1 200 ? -31.946 -10.932 38.500 1.00 97.75 200 SER A C 1
ATOM 1616 O O . SER A 1 200 ? -31.164 -10.841 37.549 1.00 97.75 200 SER A O 1
ATOM 1618 N N . GLN A 1 201 ? -31.796 -10.175 39.593 1.00 97.75 201 GLN A N 1
ATOM 1619 C CA . GLN A 1 201 ? -30.716 -9.187 39.710 1.00 97.75 201 GLN A CA 1
ATOM 1620 C C . GLN A 1 201 ? -29.329 -9.845 39.767 1.00 97.75 201 GLN A C 1
ATOM 1622 O O . GLN A 1 201 ? -28.389 -9.349 39.150 1.00 97.75 201 GLN A O 1
ATOM 1627 N N . GLU A 1 202 ? -29.198 -10.987 40.437 1.00 97.56 202 GLU A N 1
ATOM 1628 C CA . GLU A 1 202 ? -27.972 -11.793 40.480 1.00 97.56 202 GLU A CA 1
ATOM 1629 C C . GLU A 1 202 ? -27.548 -12.281 39.084 1.00 97.56 202 GLU A C 1
ATOM 1631 O O . GLU A 1 202 ? -26.370 -12.206 38.724 1.00 97.56 202 GLU A O 1
ATOM 1636 N N . GLN A 1 203 ? -28.502 -12.726 38.259 1.00 97.75 203 GLN A N 1
ATOM 1637 C CA . GLN A 1 203 ? -28.243 -13.066 36.856 1.00 97.75 203 GLN A CA 1
ATOM 1638 C C . GLN A 1 203 ? -27.782 -11.845 36.057 1.00 97.75 203 GLN A C 1
ATOM 1640 O O . GLN A 1 203 ? -26.791 -11.921 35.329 1.00 97.75 203 GLN A O 1
ATOM 1645 N N . ARG A 1 204 ? -28.447 -10.699 36.238 1.00 97.69 204 ARG A N 1
ATOM 1646 C CA . ARG A 1 204 ? -28.058 -9.444 35.585 1.00 97.69 204 ARG A CA 1
ATOM 1647 C C . ARG A 1 204 ? -26.652 -8.995 35.992 1.00 97.69 204 ARG A C 1
ATOM 1649 O O . ARG A 1 204 ? -25.894 -8.547 35.136 1.00 97.69 204 ARG A O 1
ATOM 1656 N N . ARG A 1 205 ? -26.277 -9.155 37.268 1.00 98.12 205 ARG A N 1
ATOM 1657 C CA . ARG A 1 205 ? -24.919 -8.875 37.766 1.00 98.12 205 ARG A CA 1
ATOM 1658 C C . ARG A 1 205 ? -23.881 -9.710 37.019 1.00 98.12 205 ARG A C 1
ATOM 1660 O O . ARG A 1 205 ? -22.906 -9.152 36.524 1.00 98.12 205 ARG A O 1
ATOM 1667 N N . LYS A 1 206 ? -24.110 -11.025 36.912 1.00 97.62 206 LYS A N 1
ATOM 1668 C CA . LYS A 1 206 ? -23.211 -11.947 36.197 1.00 97.62 206 LYS A CA 1
ATOM 1669 C C . LYS A 1 206 ? -23.066 -11.572 34.725 1.00 97.62 206 LYS A C 1
ATOM 1671 O O . LYS A 1 206 ? -21.943 -11.462 34.251 1.00 97.62 206 LYS A O 1
ATOM 1676 N N . PHE A 1 207 ? -24.177 -11.289 34.044 1.00 97.56 207 PHE A N 1
ATOM 1677 C CA . PHE A 1 207 ? -24.163 -10.871 32.642 1.00 97.56 207 PHE A CA 1
ATOM 1678 C C . PHE A 1 207 ? -23.300 -9.618 32.419 1.00 97.56 207 PHE A C 1
ATOM 1680 O O . PHE A 1 207 ? -22.418 -9.618 31.567 1.00 97.56 207 PHE A O 1
ATOM 1687 N N . ILE A 1 208 ? -23.489 -8.573 33.235 1.00 97.75 208 ILE A N 1
ATOM 1688 C CA . ILE A 1 208 ? -22.703 -7.333 33.120 1.00 97.75 208 ILE A CA 1
ATOM 1689 C C . ILE A 1 208 ? -21.211 -7.598 33.381 1.00 97.75 208 ILE A C 1
ATOM 1691 O O . ILE A 1 208 ? -20.350 -7.047 32.696 1.00 97.75 208 ILE A O 1
ATOM 1695 N N . GLN A 1 209 ? -20.883 -8.446 34.362 1.00 97.44 209 GLN A N 1
ATOM 1696 C CA . GLN A 1 209 ? -19.497 -8.826 34.653 1.00 97.44 209 GLN A CA 1
ATOM 1697 C C . GLN A 1 209 ? -18.849 -9.575 33.478 1.00 97.44 209 GLN A C 1
ATOM 1699 O O . GLN A 1 209 ? -17.703 -9.289 33.127 1.00 97.44 209 GLN A O 1
ATOM 1704 N N . GLU A 1 210 ? -19.576 -10.496 32.847 1.00 96.81 210 GLU A N 1
ATOM 1705 C CA . GLU A 1 210 ? -19.121 -11.223 31.658 1.00 96.81 210 GLU A CA 1
ATOM 1706 C C . GLU A 1 210 ? -18.929 -10.294 30.455 1.00 96.81 210 GLU A C 1
ATOM 1708 O O . GLU A 1 210 ? -17.930 -10.410 29.745 1.00 96.81 210 GLU A O 1
ATOM 1713 N N . GLU A 1 211 ? -19.826 -9.329 30.260 1.00 95.94 211 GLU A N 1
ATOM 1714 C CA . GLU A 1 211 ? -19.733 -8.344 29.182 1.00 95.94 211 GLU A CA 1
ATOM 1715 C C . GLU A 1 211 ? -18.498 -7.442 29.341 1.00 95.94 211 GLU A C 1
ATOM 1717 O O . GLU A 1 211 ? -17.734 -7.262 28.389 1.00 95.94 211 GLU A O 1
ATOM 1722 N N . ILE A 1 212 ? -18.223 -6.964 30.562 1.00 96.56 212 ILE A N 1
ATOM 1723 C CA . ILE A 1 212 ? -16.992 -6.216 30.870 1.00 96.56 212 ILE A CA 1
ATOM 1724 C C . ILE A 1 212 ? -15.754 -7.060 30.538 1.00 96.56 212 ILE A C 1
ATOM 1726 O O . ILE A 1 212 ? -14.842 -6.574 29.867 1.00 96.56 212 ILE A O 1
ATOM 1730 N N . LEU A 1 213 ? -15.718 -8.322 30.980 1.00 95.19 213 LEU A N 1
ATOM 1731 C CA . LEU A 1 213 ? -14.593 -9.222 30.712 1.00 95.19 213 LEU A CA 1
ATOM 1732 C C . LEU A 1 213 ? -14.415 -9.490 29.214 1.00 95.19 213 LEU A C 1
ATOM 1734 O O . LEU A 1 213 ? -13.281 -9.554 28.739 1.00 95.19 213 LEU A O 1
ATOM 1738 N N . SER A 1 214 ? -15.510 -9.632 28.468 1.00 94.81 214 SER A N 1
ATOM 1739 C CA . SER A 1 214 ? -15.484 -9.834 27.018 1.00 94.81 214 SER A CA 1
ATOM 1740 C C . SER A 1 214 ? -14.846 -8.644 26.299 1.00 94.81 214 SER A C 1
ATOM 1742 O O . SER A 1 214 ? -13.916 -8.830 25.512 1.00 94.81 214 SER A O 1
ATOM 1744 N N . ILE A 1 215 ? -15.262 -7.415 26.632 1.00 93.62 215 ILE A N 1
ATOM 1745 C CA . ILE A 1 215 ? -14.694 -6.188 26.048 1.00 93.62 215 ILE A CA 1
ATOM 1746 C C . ILE A 1 215 ? -13.204 -6.064 26.396 1.00 93.62 215 ILE A C 1
ATOM 1748 O O . ILE A 1 215 ? -12.390 -5.726 25.539 1.00 93.62 215 ILE A O 1
ATOM 1752 N N . GLN A 1 216 ? -12.822 -6.383 27.636 1.00 90.56 216 GLN A N 1
ATOM 1753 C CA . GLN A 1 216 ? -11.424 -6.335 28.069 1.00 90.56 216 GLN A CA 1
ATOM 1754 C C . GLN A 1 216 ? -10.542 -7.374 27.364 1.00 90.56 216 GLN A C 1
ATOM 1756 O O . GLN A 1 216 ? -9.411 -7.059 27.009 1.00 90.56 216 GLN A O 1
ATOM 1761 N N . ARG A 1 217 ? -11.043 -8.594 27.128 1.00 89.00 217 ARG A N 1
ATOM 1762 C CA . ARG A 1 217 ? -10.310 -9.629 26.374 1.00 89.00 217 ARG A CA 1
ATOM 1763 C C . ARG A 1 217 ? -10.194 -9.282 24.895 1.00 89.00 217 ARG A C 1
ATOM 1765 O O . ARG A 1 217 ? -9.135 -9.483 24.314 1.00 89.00 217 ARG A O 1
ATOM 1772 N N . GLY A 1 218 ? -11.257 -8.734 24.307 1.00 80.06 218 GLY A N 1
ATOM 1773 C CA . GLY A 1 218 ? -11.257 -8.263 22.923 1.00 80.06 218 GLY A CA 1
ATOM 1774 C C . GLY A 1 218 ? -10.301 -7.095 22.665 1.00 80.06 218 GLY A C 1
ATOM 1775 O O . GLY A 1 218 ? -9.983 -6.835 21.517 1.00 80.06 218 GLY A O 1
ATOM 1776 N N . ALA A 1 219 ? -9.824 -6.411 23.710 1.00 64.88 219 ALA A N 1
ATOM 1777 C CA . ALA A 1 219 ? -8.823 -5.350 23.606 1.00 64.88 219 ALA A CA 1
ATOM 1778 C C . ALA A 1 219 ? -7.361 -5.851 23.674 1.00 64.88 219 ALA A C 1
ATOM 1780 O O . ALA A 1 219 ? -6.446 -5.045 23.522 1.00 64.88 219 ALA A O 1
ATOM 1781 N N . ILE A 1 220 ? -7.135 -7.144 23.952 1.00 58.91 220 ILE A N 1
ATOM 1782 C CA . ILE A 1 220 ? -5.795 -7.756 24.086 1.00 58.91 220 ILE A CA 1
ATOM 1783 C C . ILE A 1 220 ? -5.360 -8.480 22.793 1.00 58.91 220 ILE A C 1
ATOM 1785 O O . ILE A 1 220 ? -4.170 -8.740 22.621 1.00 58.91 220 ILE A O 1
ATOM 1789 N N . ASN A 1 221 ? -6.297 -8.765 21.883 1.00 44.62 221 ASN A N 1
ATOM 1790 C CA . ASN A 1 221 ? -6.048 -9.372 20.569 1.00 44.62 221 ASN A CA 1
ATOM 1791 C C . ASN A 1 221 ? -6.102 -8.322 19.458 1.00 44.62 221 ASN A C 1
ATOM 1793 O O . ASN A 1 221 ? -5.395 -8.527 18.449 1.00 44.62 221 ASN A O 1
#

Sequence (221 aa):
MSFLESSFKYITDSKNIKLIVIVAILSCVGSYFAIDELIIKEKVSRIEELNKDKNHLASQLKDIQNRLEKQIDSEDSRLEKNVANVKALYNEVITDLNRKNNQLMQERDTLTSQLAQNAHTTQLEINKRNNENILALRQTLNSVEKNIHTLYLTHSRLSSEYGYSQKECEKRGSDFYGNICEQSSKYKAELDSLGEQIKSQEQRRKFIQEEILSIQRGAIN